Protein AF-A0A813DX56-F1 (afdb_monomer_lite)

Radius of gyration: 21.86 Å; chains: 1; bounding box: 71×48×61 Å

Organism: Polarella glacialis (NCBI:txid89957)

Secondary structure (DSSP, 8-state):
-HHHHHHHHHHHHHTT-S--GGGS---SS-SSSGGGHHHHHHHTTT-SPPPPHHHHHHHHHHHH-HHHHHHHHHHHHHHHHHTS-TTSSTT-PPPPHHHHHHHHHHHHHHHHHHHHHHHHHHTT-TT-TTHHHHHHHHHHHHHHHHHHHHHHHHHHTT----HHHHHHHHHHHHHHHHHHHHHHHHHHHHHHHHHHHHHHHHHHHHHHHHHHTT-

Structure (mmCIF, N/CA/C/O backbone):
data_AF-A0A813DX56-F1
#
_entry.id   AF-A0A813DX56-F1
#
loop_
_atom_site.group_PDB
_atom_site.id
_atom_site.type_symbol
_atom_site.label_atom_id
_atom_site.label_alt_id
_atom_site.label_comp_id
_atom_site.label_asym_id
_atom_site.label_entity_id
_atom_site.label_seq_id
_atom_site.pdbx_PDB_ins_code
_atom_site.Cartn_x
_atom_site.Cartn_y
_atom_site.Cartn_z
_atom_site.occupancy
_atom_site.B_iso_or_equiv
_atom_site.auth_seq_id
_atom_site.auth_comp_id
_atom_site.auth_asym_id
_atom_site.auth_atom_id
_atom_site.pdbx_PDB_model_num
ATOM 1 N N . MET A 1 1 ? 19.153 -7.658 9.865 1.00 45.38 1 MET A N 1
ATOM 2 C CA . MET A 1 1 ? 18.524 -7.267 11.149 1.00 45.38 1 MET A CA 1
ATOM 3 C C . MET A 1 1 ? 17.012 -7.517 11.226 1.00 45.38 1 MET A C 1
ATOM 5 O O . MET A 1 1 ? 16.528 -7.666 12.332 1.00 45.38 1 MET A O 1
ATOM 9 N N . LEU A 1 2 ? 16.262 -7.656 10.122 1.00 45.72 2 LEU A N 1
ATOM 10 C CA . LEU A 1 2 ? 14.815 -7.965 10.176 1.00 45.72 2 LEU A CA 1
ATOM 11 C C . LEU A 1 2 ? 14.476 -9.339 10.767 1.00 45.72 2 LEU A C 1
ATOM 13 O O . LEU A 1 2 ? 13.565 -9.456 11.581 1.00 45.72 2 LEU A O 1
ATOM 17 N N . MET A 1 3 ? 15.250 -10.369 10.411 1.00 43.19 3 MET A N 1
ATOM 18 C CA . MET A 1 3 ? 15.115 -11.691 11.033 1.00 43.19 3 MET A CA 1
ATOM 19 C C . MET A 1 3 ? 15.409 -11.626 12.539 1.00 43.19 3 MET A C 1
ATOM 21 O O . MET A 1 3 ? 14.787 -12.334 13.321 1.00 43.19 3 MET A O 1
ATOM 25 N N . CYS A 1 4 ? 16.300 -10.715 12.950 1.00 55.09 4 CYS A N 1
ATOM 26 C CA . CYS A 1 4 ? 16.596 -10.466 14.353 1.00 55.09 4 CYS A CA 1
ATOM 27 C C . CYS A 1 4 ? 15.427 -9.777 15.057 1.00 55.09 4 CYS A C 1
ATOM 29 O O . CYS A 1 4 ? 15.175 -10.144 16.187 1.00 55.09 4 CYS A O 1
ATOM 31 N N . SER A 1 5 ? 14.676 -8.864 14.425 1.00 59.78 5 SER A N 1
ATOM 32 C CA . SER A 1 5 ? 13.479 -8.260 15.039 1.00 59.78 5 SER A CA 1
ATOM 33 C C . SER A 1 5 ? 12.370 -9.288 15.277 1.00 59.78 5 SER A C 1
ATOM 35 O O . SER A 1 5 ? 11.780 -9.318 16.353 1.00 59.78 5 SER A O 1
ATOM 37 N N . ALA A 1 6 ? 12.093 -10.150 14.292 1.00 62.22 6 ALA A N 1
ATOM 38 C CA . ALA A 1 6 ? 11.071 -11.191 14.416 1.00 62.22 6 ALA A CA 1
ATOM 39 C C . ALA A 1 6 ? 11.476 -12.262 15.440 1.00 62.22 6 ALA A C 1
ATOM 41 O O . ALA A 1 6 ? 10.684 -12.599 16.317 1.00 62.22 6 ALA A O 1
ATOM 42 N N . LEU A 1 7 ? 12.728 -12.732 15.387 1.00 64.56 7 LEU A N 1
ATOM 43 C CA . LEU A 1 7 ? 13.277 -13.668 16.368 1.00 64.56 7 LEU A CA 1
ATOM 44 C C . LEU A 1 7 ? 13.367 -13.035 17.763 1.00 64.56 7 LEU A C 1
ATOM 46 O O . LEU A 1 7 ? 13.062 -13.688 18.747 1.00 64.56 7 LEU A O 1
ATOM 50 N N . TRP A 1 8 ? 13.715 -11.754 17.869 1.00 73.25 8 TRP A N 1
ATOM 51 C CA . TRP A 1 8 ? 13.719 -11.002 19.125 1.00 73.25 8 TRP A CA 1
ATOM 52 C C . TRP A 1 8 ? 12.320 -10.856 19.713 1.00 73.25 8 TRP A C 1
ATOM 54 O O . TRP A 1 8 ? 12.147 -11.040 20.912 1.00 73.25 8 TRP A O 1
ATOM 64 N N . ARG A 1 9 ? 11.306 -10.566 18.886 1.00 67.50 9 ARG A N 1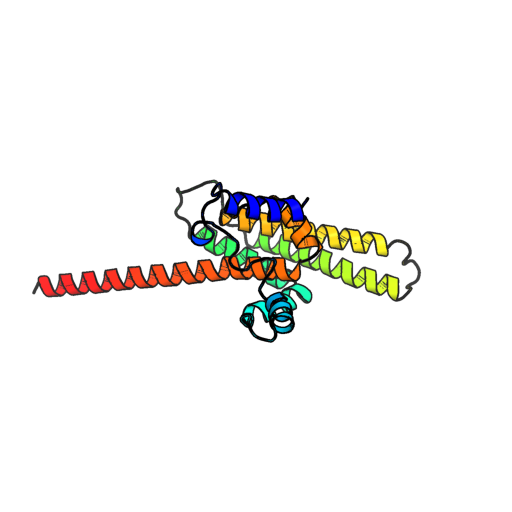
ATOM 65 C CA . ARG A 1 9 ? 9.902 -10.569 19.319 1.00 67.50 9 ARG A CA 1
ATOM 66 C C . ARG A 1 9 ? 9.480 -11.965 19.768 1.00 67.50 9 ARG A C 1
ATOM 68 O O . ARG A 1 9 ? 8.889 -12.075 20.832 1.00 67.50 9 ARG A O 1
ATOM 75 N N . ALA A 1 10 ? 9.840 -13.016 19.030 1.00 68.06 10 ALA A N 1
ATOM 76 C CA . ALA A 1 10 ? 9.583 -14.402 19.424 1.00 68.06 10 ALA A CA 1
ATOM 77 C C . ALA A 1 10 ? 10.255 -14.760 20.763 1.00 68.06 10 ALA A C 1
ATOM 79 O O . ALA A 1 10 ? 9.605 -15.308 21.643 1.00 68.06 10 ALA A O 1
ATOM 80 N N . LEU A 1 11 ? 11.513 -14.365 20.964 1.00 76.25 11 LEU A N 1
ATOM 81 C CA . LEU A 1 11 ? 12.238 -14.564 2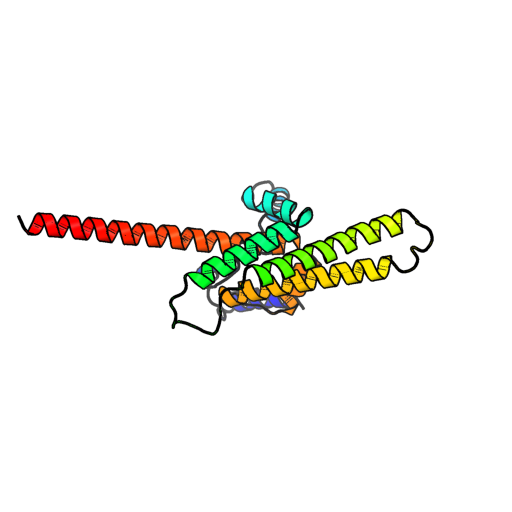2.221 1.00 76.25 11 LEU A CA 1
ATOM 82 C C . LEU A 1 11 ? 11.641 -13.742 23.369 1.00 76.25 11 LEU A C 1
ATOM 84 O O . LEU A 1 11 ? 11.533 -14.238 24.482 1.00 76.25 11 LEU A O 1
ATOM 88 N N . LYS A 1 12 ? 11.200 -12.504 23.120 1.00 75.81 12 LYS A N 1
ATOM 89 C CA . LYS A 1 12 ? 10.492 -11.693 24.122 1.00 75.81 12 LYS A CA 1
ATOM 90 C C . LYS A 1 12 ? 9.134 -12.277 24.499 1.00 75.81 12 LYS A C 1
ATOM 92 O O . LYS A 1 12 ? 8.733 -12.138 25.650 1.00 75.81 12 LYS A O 1
ATOM 97 N N . ILE A 1 13 ? 8.436 -12.902 23.549 1.00 68.88 13 ILE A N 1
ATOM 98 C CA . ILE A 1 13 ? 7.199 -13.652 23.804 1.00 68.88 13 ILE A CA 1
ATOM 99 C C . ILE A 1 13 ? 7.490 -14.832 24.720 1.00 68.88 13 ILE A C 1
ATOM 101 O O . ILE A 1 13 ? 6.809 -14.995 25.725 1.00 68.88 13 ILE A O 1
ATOM 105 N N . ASP A 1 14 ? 8.519 -15.609 24.388 1.00 75.88 14 ASP A N 1
ATOM 106 C CA . ASP A 1 14 ? 8.913 -16.797 25.144 1.00 75.88 14 ASP A CA 1
ATOM 107 C C . ASP A 1 14 ? 9.357 -16.441 26.574 1.00 75.88 14 ASP A C 1
ATOM 109 O O . ASP A 1 14 ? 9.002 -17.103 27.543 1.00 75.88 14 ASP A O 1
ATOM 113 N N . GLN A 1 15 ? 10.039 -15.303 26.729 1.00 85.06 15 GLN A N 1
ATOM 114 C CA . GLN A 1 15 ? 10.445 -14.755 28.026 1.00 85.06 15 GLN A CA 1
ATOM 115 C C . GLN A 1 15 ? 9.317 -14.052 28.803 1.00 85.06 15 GLN A C 1
ATOM 117 O O . GLN A 1 15 ? 9.586 -13.485 29.858 1.00 85.06 15 GLN A O 1
ATOM 122 N N . GLN A 1 16 ? 8.081 -14.015 28.288 1.00 76.31 16 GLN A N 1
ATOM 123 C CA . GLN A 1 16 ? 6.961 -13.241 28.856 1.00 76.31 16 GLN A CA 1
ATOM 124 C C . GLN A 1 16 ? 7.257 -11.737 29.044 1.00 76.31 16 GLN A C 1
ATOM 126 O O . GLN A 1 16 ? 6.557 -11.027 29.761 1.00 76.31 16 GLN A O 1
ATOM 131 N N . HIS A 1 17 ? 8.277 -11.217 28.358 1.00 77.81 17 HIS A N 1
ATOM 132 C CA . HIS A 1 17 ? 8.646 -9.798 28.334 1.00 77.81 17 HIS A CA 1
ATOM 133 C C . HIS A 1 17 ? 7.805 -8.981 27.345 1.00 77.81 17 HIS A C 1
ATOM 135 O O . HIS A 1 17 ? 8.009 -7.777 27.178 1.00 77.81 17 HIS A O 1
ATOM 141 N N . MET A 1 18 ? 6.891 -9.642 26.646 1.00 67.75 18 MET A N 1
ATOM 142 C CA . MET A 1 18 ? 5.870 -9.029 25.818 1.00 67.75 18 MET A CA 1
ATOM 143 C C . MET A 1 18 ? 4.512 -9.624 26.191 1.00 67.75 18 MET A C 1
ATOM 145 O O . MET A 1 18 ? 4.454 -10.819 26.494 1.00 67.75 18 MET A O 1
ATOM 149 N N . PRO A 1 19 ? 3.426 -8.836 26.094 1.00 68.44 19 PRO A N 1
ATOM 150 C CA . PRO A 1 19 ? 2.075 -9.355 26.244 1.00 68.44 19 PRO A CA 1
ATOM 151 C C . PRO A 1 19 ? 1.847 -10.531 25.292 1.00 68.44 19 PRO A C 1
ATOM 153 O O . PRO A 1 19 ? 2.424 -10.585 24.194 1.00 68.44 19 PRO A O 1
ATOM 156 N N . ALA A 1 20 ? 1.007 -11.476 25.709 1.00 61.12 20 ALA A N 1
ATOM 157 C CA . ALA A 1 20 ? 0.596 -12.580 24.856 1.00 61.12 20 ALA A CA 1
ATOM 158 C C . ALA A 1 20 ? -0.051 -12.042 23.555 1.00 61.12 20 ALA A C 1
ATOM 160 O O . ALA A 1 20 ? -0.445 -10.878 23.469 1.00 61.12 20 ALA A O 1
ATOM 161 N N . ARG A 1 21 ? -0.058 -12.840 22.476 1.00 54.12 21 ARG A N 1
ATOM 162 C CA . ARG A 1 21 ? -0.455 -12.380 21.121 1.00 54.12 21 ARG A CA 1
ATOM 163 C C . ARG A 1 21 ? -1.866 -11.778 21.080 1.00 54.12 21 ARG A C 1
ATOM 165 O O . ARG A 1 21 ? -2.102 -10.862 20.309 1.00 54.12 21 ARG A O 1
ATOM 172 N N . ASP A 1 22 ? -2.754 -12.274 21.924 1.00 58.72 22 ASP A N 1
ATOM 173 C CA . ASP A 1 22 ? -4.116 -11.799 22.168 1.00 58.72 22 ASP A CA 1
ATOM 174 C C . ASP A 1 22 ? -4.190 -10.410 22.828 1.00 58.72 22 ASP A C 1
ATOM 176 O O . ASP A 1 22 ? -5.207 -9.734 22.720 1.00 58.72 22 ASP A O 1
ATOM 180 N N . GLN A 1 23 ? -3.112 -9.959 23.468 1.00 64.31 23 GLN A N 1
ATOM 181 C CA . GLN A 1 23 ? -3.021 -8.668 24.158 1.00 64.31 23 GLN A CA 1
ATOM 182 C C . GLN A 1 23 ? -2.224 -7.616 23.369 1.00 64.31 23 GLN A C 1
ATOM 184 O O . GLN A 1 23 ? -2.062 -6.487 23.835 1.00 64.31 23 GLN A O 1
ATOM 189 N N . ARG A 1 24 ? -1.693 -7.967 22.189 1.00 67.81 24 ARG A N 1
ATOM 190 C CA . ARG A 1 24 ? -0.908 -7.061 21.340 1.00 67.81 24 ARG A CA 1
ATOM 191 C C . ARG A 1 24 ? -1.736 -6.425 20.237 1.00 67.81 24 ARG A C 1
ATOM 193 O O . ARG A 1 24 ? -2.633 -7.042 19.673 1.00 67.81 24 ARG A O 1
ATOM 200 N N . VAL A 1 25 ? -1.343 -5.206 19.872 1.00 72.62 25 VAL A N 1
ATOM 201 C CA . VAL A 1 25 ? -1.864 -4.525 18.686 1.00 72.62 25 VAL A CA 1
ATOM 202 C C . VAL A 1 25 ? -0.943 -4.816 17.506 1.00 72.62 25 VAL A C 1
ATOM 204 O O . VAL A 1 25 ? 0.053 -4.131 17.272 1.00 72.62 25 VAL A O 1
ATOM 207 N N . ASP A 1 26 ? -1.264 -5.889 16.793 1.00 80.75 26 ASP A N 1
ATOM 208 C CA . ASP A 1 26 ? -0.597 -6.285 15.558 1.00 80.75 26 ASP A CA 1
ATOM 209 C C . ASP A 1 26 ? -1.440 -5.890 14.336 1.00 80.75 26 ASP A C 1
ATOM 211 O O . ASP A 1 26 ? -2.602 -5.492 14.435 1.00 80.75 26 ASP A O 1
ATOM 215 N N . TRP A 1 27 ? -0.844 -6.009 13.151 1.00 81.44 27 TRP A N 1
ATOM 216 C CA . TRP A 1 27 ? -1.596 -5.884 11.909 1.00 81.44 27 TRP A CA 1
ATOM 217 C C . TRP A 1 27 ? -2.665 -6.978 11.790 1.00 81.44 27 TRP A C 1
ATOM 219 O O . TRP A 1 27 ? -2.377 -8.156 11.996 1.00 81.44 27 TRP A O 1
ATOM 229 N N . ALA A 1 28 ? -3.857 -6.589 11.339 1.00 77.44 28 ALA A N 1
ATOM 230 C CA . ALA A 1 28 ? -5.007 -7.446 11.062 1.00 77.44 28 ALA A CA 1
ATOM 231 C C . ALA A 1 28 ? -4.668 -8.610 10.123 1.00 77.44 28 ALA A C 1
ATOM 233 O O . ALA A 1 28 ? -5.106 -9.739 10.326 1.00 77.44 28 ALA A O 1
ATOM 234 N N . LEU A 1 29 ? -3.859 -8.327 9.104 1.00 74.44 29 LEU A N 1
ATOM 235 C CA . LEU A 1 29 ? -3.254 -9.337 8.248 1.00 74.44 29 LEU A CA 1
ATOM 236 C C . LEU A 1 29 ? -1.759 -9.384 8.555 1.00 74.44 29 LEU A C 1
ATOM 238 O O . LEU A 1 29 ? -1.136 -8.332 8.498 1.00 74.44 29 LEU A O 1
ATOM 242 N N . PRO A 1 30 ? -1.134 -10.525 8.864 1.00 72.06 30 PRO A N 1
ATOM 243 C CA . PRO A 1 30 ? 0.315 -10.576 9.022 1.00 72.06 30 PRO A CA 1
ATOM 244 C C . PRO A 1 30 ? 1.036 -10.421 7.669 1.00 72.06 30 PRO A C 1
ATOM 246 O O . PRO A 1 30 ? 0.485 -10.699 6.603 1.00 72.06 30 PRO A O 1
ATOM 249 N N . LEU A 1 31 ? 2.300 -9.975 7.700 1.00 63.50 31 LEU A N 1
ATOM 250 C CA . LEU A 1 31 ? 3.133 -9.920 6.485 1.00 63.50 31 LEU A CA 1
ATOM 251 C C . LEU A 1 31 ? 3.398 -11.337 5.948 1.00 63.50 31 LEU A C 1
ATOM 253 O O . LEU A 1 31 ? 3.378 -11.571 4.744 1.00 63.50 31 LEU A O 1
ATOM 257 N N . TYR A 1 32 ? 3.615 -12.261 6.887 1.00 61.50 32 TYR A N 1
ATOM 258 C CA . TYR A 1 32 ? 3.694 -13.698 6.672 1.00 61.50 32 TYR A CA 1
ATOM 259 C C . TYR A 1 32 ? 2.335 -14.298 7.039 1.00 61.50 32 TYR A C 1
ATOM 261 O O . TYR A 1 32 ? 2.045 -14.541 8.209 1.00 61.50 32 TYR A O 1
ATOM 269 N N . GLY A 1 33 ? 1.484 -14.395 6.024 1.00 61.81 33 GLY A N 1
ATOM 270 C CA . GLY A 1 33 ? 0.132 -14.945 6.049 1.00 61.81 33 GLY A CA 1
ATOM 271 C C . GLY A 1 33 ? -0.748 -14.266 4.991 1.00 61.81 33 GLY A C 1
ATOM 272 O O . GLY A 1 33 ? -0.293 -13.348 4.304 1.00 61.81 33 GLY A O 1
ATOM 273 N N . GLY A 1 34 ? -1.985 -14.711 4.778 1.00 76.62 34 GLY A N 1
ATOM 274 C CA . GLY A 1 34 ? -2.806 -14.247 3.653 1.00 76.62 34 GLY A CA 1
ATOM 275 C C . GLY A 1 34 ? -2.464 -14.988 2.361 1.00 76.62 34 GLY A C 1
ATOM 276 O O . GLY A 1 34 ? -2.571 -16.203 2.311 1.00 76.62 34 GLY A O 1
ATOM 277 N N . ILE A 1 35 ? -2.028 -14.312 1.286 1.00 80.31 35 ILE A N 1
ATOM 278 C CA . ILE A 1 35 ? -1.718 -15.018 0.018 1.00 80.31 35 ILE A CA 1
ATOM 279 C C . ILE A 1 35 ? -0.665 -16.126 0.200 1.00 80.31 35 ILE A C 1
ATOM 281 O O . ILE A 1 35 ? -0.703 -17.148 -0.484 1.00 80.31 35 ILE A O 1
ATOM 285 N N . PHE A 1 36 ? 0.255 -15.945 1.149 1.00 81.38 36 PHE A N 1
ATOM 286 C CA . PHE A 1 36 ? 1.286 -16.929 1.461 1.00 81.38 36 PHE A CA 1
ATOM 287 C C . PHE A 1 36 ? 0.746 -18.145 2.225 1.00 81.38 36 PHE A C 1
ATOM 289 O O . PHE A 1 36 ? 1.407 -19.182 2.216 1.00 81.38 36 PHE A O 1
ATOM 296 N N . ASP A 1 37 ? -0.478 -18.083 2.762 1.00 82.12 37 ASP A N 1
ATOM 297 C CA . ASP A 1 37 ? -1.170 -19.248 3.328 1.00 82.12 37 ASP A CA 1
ATOM 298 C C . ASP A 1 37 ? -1.424 -20.304 2.248 1.00 82.12 37 ASP A C 1
ATOM 300 O O . ASP A 1 37 ? -1.568 -21.474 2.569 1.00 82.12 37 ASP A O 1
ATOM 304 N N . ILE A 1 38 ? -1.420 -19.935 0.956 1.00 84.00 38 ILE A N 1
ATOM 305 C CA . ILE A 1 38 ? -1.452 -20.909 -0.146 1.00 84.00 38 ILE A CA 1
ATOM 306 C C . ILE A 1 38 ? -0.190 -21.775 -0.125 1.00 84.00 38 ILE A C 1
ATOM 308 O O . ILE A 1 38 ? -0.276 -22.991 -0.283 1.00 84.00 38 ILE A O 1
ATOM 312 N N . LEU A 1 39 ? 0.984 -21.169 0.081 1.00 83.62 39 LEU A N 1
ATOM 313 C CA . LEU A 1 39 ? 2.236 -21.919 0.172 1.00 83.62 39 LEU A CA 1
ATOM 314 C C . LEU A 1 39 ? 2.228 -22.801 1.417 1.00 83.62 39 LEU A C 1
ATOM 316 O O . LEU A 1 39 ? 2.594 -23.968 1.336 1.00 83.62 39 LEU A O 1
ATOM 320 N N . GLU A 1 40 ? 1.756 -22.273 2.544 1.00 81.75 40 GLU A N 1
ATOM 321 C CA . GLU A 1 40 ? 1.611 -23.055 3.769 1.00 81.75 40 GLU A CA 1
ATOM 322 C C . GLU A 1 40 ? 0.602 -24.199 3.598 1.00 81.75 40 GLU A C 1
ATOM 324 O O . GLU A 1 40 ? 0.876 -25.320 4.010 1.00 81.75 40 GLU A O 1
ATOM 329 N N . PHE A 1 41 ? -0.515 -23.977 2.908 1.00 85.94 41 PHE A N 1
ATOM 330 C CA . PHE A 1 41 ? -1.520 -24.999 2.611 1.00 85.94 41 PHE A CA 1
ATOM 331 C C . PHE A 1 41 ? -0.934 -26.129 1.776 1.00 85.94 41 PHE A C 1
ATOM 333 O O . PHE A 1 41 ? -1.113 -27.304 2.098 1.00 85.94 41 PHE A O 1
ATOM 340 N N . VAL A 1 42 ? -0.173 -25.783 0.736 1.00 87.88 42 VAL A N 1
ATOM 341 C CA . VAL A 1 42 ? 0.510 -26.765 -0.110 1.00 87.88 42 VAL A CA 1
ATOM 342 C C . VAL A 1 42 ? 1.565 -27.533 0.691 1.00 87.88 42 VAL A C 1
ATOM 344 O O . VAL A 1 42 ? 1.591 -28.761 0.642 1.00 87.88 42 VAL A O 1
ATOM 347 N N . LEU A 1 43 ? 2.399 -26.840 1.472 1.00 86.88 43 LEU A N 1
ATOM 348 C CA . LEU A 1 43 ? 3.475 -27.458 2.256 1.00 86.88 43 LEU A CA 1
ATOM 349 C C . LEU A 1 43 ? 2.959 -28.295 3.434 1.00 86.88 43 LEU A C 1
ATOM 351 O O . LEU A 1 43 ? 3.590 -29.278 3.815 1.00 86.88 43 LEU A O 1
ATOM 355 N N . THR A 1 44 ? 1.804 -27.941 3.995 1.00 86.69 44 THR A N 1
ATOM 356 C CA . THR A 1 44 ? 1.156 -28.683 5.085 1.00 86.69 44 THR A CA 1
ATOM 357 C C . THR A 1 44 ? 0.196 -29.766 4.590 1.00 86.69 44 THR A C 1
ATOM 359 O O . THR A 1 44 ? -0.452 -30.414 5.415 1.00 86.69 44 THR A O 1
ATOM 362 N N . LEU A 1 45 ? 0.109 -29.989 3.270 1.00 90.69 45 LEU A N 1
ATOM 363 C CA . LEU A 1 45 ? -0.806 -30.947 2.635 1.00 90.69 45 LEU A CA 1
ATOM 364 C C . LEU A 1 45 ? -2.271 -30.730 3.052 1.00 90.69 45 LEU A C 1
ATOM 366 O O . LEU A 1 45 ? -3.005 -31.675 3.333 1.00 90.69 45 LEU A O 1
ATOM 370 N N . GLY A 1 46 ? -2.683 -29.465 3.117 1.00 84.38 46 GLY A N 1
ATOM 371 C CA . GLY A 1 46 ? -4.052 -29.062 3.417 1.00 84.38 46 GLY A CA 1
ATOM 372 C C . GLY A 1 46 ? -4.417 -29.011 4.899 1.00 84.38 46 GLY A C 1
ATOM 373 O O . GLY A 1 46 ? -5.600 -28.963 5.226 1.00 84.38 46 GLY A O 1
ATOM 374 N N . LYS A 1 47 ? -3.429 -29.031 5.804 1.00 82.12 47 LYS A N 1
ATOM 375 C CA . LYS A 1 47 ? -3.683 -28.875 7.246 1.00 82.12 47 LYS A CA 1
ATOM 376 C C . LYS A 1 47 ? -3.836 -27.418 7.683 1.00 82.12 47 LYS A C 1
ATOM 378 O O . LYS A 1 47 ? -4.469 -27.183 8.710 1.00 82.12 47 LYS A O 1
ATOM 383 N N . SER A 1 48 ? -3.266 -26.453 6.959 1.00 82.94 48 SER A N 1
ATOM 384 C CA . SER A 1 48 ? -3.518 -25.031 7.225 1.00 82.94 48 SER A CA 1
ATOM 385 C C . SER A 1 48 ? -4.850 -24.571 6.611 1.00 82.94 48 SER A C 1
ATOM 387 O O . SER A 1 48 ? -5.426 -25.238 5.752 1.00 82.94 48 SER A O 1
ATOM 389 N N . GLY A 1 49 ? -5.377 -23.435 7.076 1.00 81.00 49 GLY A N 1
ATOM 390 C CA . GLY A 1 49 ? -6.576 -22.826 6.494 1.00 81.00 49 GLY A CA 1
ATOM 391 C C . GLY A 1 49 ? -6.285 -22.177 5.137 1.00 81.00 49 GLY A C 1
ATOM 392 O O . GLY A 1 49 ? -5.196 -21.652 4.918 1.00 81.00 49 GLY A O 1
ATOM 393 N N . LEU A 1 50 ? -7.266 -22.188 4.228 1.00 85.19 50 LEU A N 1
ATOM 394 C CA . LEU A 1 50 ? -7.186 -21.406 2.991 1.00 85.19 50 LEU A CA 1
ATOM 395 C C . LEU A 1 50 ? -7.322 -19.908 3.295 1.00 85.19 50 LEU A C 1
ATOM 397 O O . LEU A 1 50 ? -8.119 -19.534 4.163 1.00 85.19 50 LEU A O 1
ATOM 401 N N . PRO A 1 51 ? -6.617 -19.035 2.557 1.00 84.12 51 PRO A N 1
ATOM 402 C CA . PRO A 1 51 ? -6.742 -17.607 2.770 1.00 84.12 51 PRO A CA 1
ATOM 403 C C . PRO A 1 51 ? -8.092 -17.074 2.311 1.00 84.12 51 PRO A C 1
ATOM 405 O O . PRO A 1 51 ? -8.727 -17.588 1.386 1.00 84.12 51 PRO A O 1
ATOM 408 N N . GLN A 1 52 ? -8.501 -15.966 2.925 1.00 86.75 52 GLN A N 1
ATOM 409 C CA . GLN A 1 52 ? -9.700 -15.251 2.521 1.00 86.75 52 GLN A CA 1
ATOM 410 C C . GLN A 1 52 ? -9.559 -14.745 1.074 1.00 86.75 52 GLN A C 1
ATOM 412 O O . GLN A 1 52 ? -8.548 -14.148 0.692 1.00 86.75 52 GLN A O 1
ATOM 417 N N . SER A 1 53 ? -10.594 -14.947 0.255 1.00 87.00 53 SER A N 1
ATOM 418 C CA . SER A 1 53 ? -10.583 -14.571 -1.167 1.00 87.00 53 SER A CA 1
ATOM 419 C C . SER A 1 53 ? -10.380 -13.068 -1.400 1.00 87.00 53 SER A C 1
ATOM 421 O O . SER A 1 53 ? -9.774 -12.671 -2.398 1.00 87.00 53 SER A O 1
ATOM 423 N N . SER A 1 54 ? -10.825 -12.223 -0.465 1.00 87.31 54 SER A N 1
ATOM 424 C CA . SER A 1 54 ? -10.573 -10.778 -0.472 1.00 87.31 54 SER A CA 1
ATOM 425 C C . SER A 1 54 ? -9.082 -10.456 -0.414 1.00 87.31 54 SER A C 1
ATOM 427 O O . SER A 1 54 ? -8.623 -9.621 -1.186 1.00 87.31 54 SER A O 1
ATOM 429 N N . THR A 1 55 ? -8.317 -11.152 0.429 1.00 86.88 55 THR A N 1
ATOM 430 C CA . THR A 1 55 ? -6.870 -10.953 0.572 1.00 86.88 55 THR A CA 1
ATOM 431 C C . THR A 1 55 ? -6.128 -11.334 -0.704 1.00 86.88 55 THR A C 1
ATOM 433 O O . THR A 1 55 ? -5.237 -10.611 -1.139 1.00 86.88 55 THR A O 1
ATOM 436 N N . VAL A 1 56 ? -6.532 -12.432 -1.352 1.00 90.19 56 VAL A N 1
ATOM 437 C CA . VAL A 1 56 ? -5.963 -12.860 -2.640 1.00 90.19 56 VAL A CA 1
ATOM 438 C C . VAL A 1 56 ? -6.231 -11.813 -3.719 1.00 90.19 56 VAL A C 1
ATOM 440 O O . VAL A 1 56 ? -5.313 -11.385 -4.417 1.00 90.19 56 VAL A O 1
ATOM 443 N N . ARG A 1 57 ? -7.483 -11.355 -3.834 1.00 93.50 57 ARG A N 1
ATOM 444 C CA . ARG A 1 57 ? -7.864 -10.306 -4.787 1.00 93.50 57 ARG A CA 1
ATOM 445 C C . ARG A 1 57 ? -7.073 -9.025 -4.546 1.00 93.50 57 ARG A C 1
ATOM 447 O O . ARG A 1 57 ? -6.560 -8.437 -5.495 1.00 93.50 57 ARG A O 1
ATOM 454 N N . ASP A 1 58 ? -6.980 -8.593 -3.296 1.00 92.94 58 ASP A N 1
ATOM 455 C CA . ASP A 1 58 ? -6.290 -7.360 -2.946 1.00 92.94 58 ASP A CA 1
ATOM 456 C C . ASP A 1 58 ? -4.773 -7.506 -3.168 1.00 92.94 58 ASP A C 1
ATOM 458 O O . ASP A 1 58 ? -4.153 -6.580 -3.667 1.00 92.94 58 ASP A O 1
ATOM 462 N N .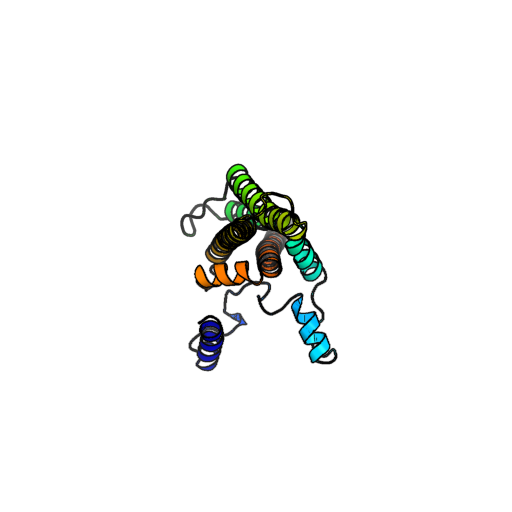 PHE A 1 59 ? -4.167 -8.679 -2.972 1.00 93.75 59 PHE A N 1
ATOM 463 C CA . PHE A 1 59 ? -2.770 -8.904 -3.365 1.00 93.75 59 PHE A CA 1
ATOM 464 C C . PHE A 1 59 ? -2.541 -8.663 -4.869 1.00 93.75 59 PHE A C 1
ATOM 466 O O . PHE A 1 59 ? -1.650 -7.900 -5.249 1.00 93.75 59 PHE A O 1
ATOM 473 N N . PHE A 1 60 ? -3.371 -9.249 -5.739 1.00 95.25 60 PHE A N 1
ATOM 474 C CA . PHE A 1 60 ? -3.248 -9.049 -7.190 1.00 95.25 60 PHE A CA 1
ATOM 475 C C . PHE A 1 60 ? -3.568 -7.614 -7.621 1.00 95.25 60 PHE A C 1
ATOM 477 O O . PHE A 1 60 ? -2.895 -7.073 -8.498 1.00 95.25 60 PHE A O 1
ATOM 484 N N . LEU A 1 61 ? -4.542 -6.960 -6.982 1.00 95.44 61 LEU A N 1
ATOM 485 C CA . LEU A 1 61 ? -4.794 -5.534 -7.198 1.00 95.44 61 LEU A CA 1
ATOM 486 C C . LEU A 1 61 ? -3.602 -4.679 -6.759 1.00 95.44 61 LEU A C 1
ATOM 488 O O . LEU A 1 61 ? -3.276 -3.713 -7.437 1.00 95.44 61 LEU A O 1
ATOM 492 N N . GLY A 1 62 ? -2.925 -5.036 -5.669 1.00 94.56 62 GLY A N 1
ATOM 493 C CA . GLY A 1 62 ? -1.715 -4.357 -5.208 1.00 94.56 62 GLY A CA 1
ATOM 494 C C . GLY A 1 62 ? -0.527 -4.568 -6.137 1.00 94.56 62 GLY A C 1
ATOM 495 O O . GLY A 1 62 ? 0.339 -3.702 -6.227 1.00 94.56 62 GLY A O 1
ATOM 496 N N . LEU A 1 63 ? -0.503 -5.695 -6.851 1.00 95.62 63 LEU A N 1
ATOM 497 C CA . LEU A 1 63 ? 0.506 -5.987 -7.857 1.00 95.62 63 LEU A CA 1
ATOM 498 C C . LEU A 1 63 ? 0.260 -5.205 -9.152 1.00 95.62 63 LEU A C 1
ATOM 500 O O . LEU A 1 63 ? 1.202 -4.627 -9.669 1.00 95.62 63 LEU A O 1
ATOM 504 N N . LEU A 1 64 ? -0.975 -5.183 -9.665 1.00 96.44 64 LEU A N 1
ATOM 505 C CA . LEU A 1 64 ? -1.299 -4.614 -10.983 1.00 96.44 64 LEU A CA 1
ATOM 506 C C . LEU A 1 64 ? -1.703 -3.136 -10.941 1.00 96.44 64 LEU A C 1
ATOM 508 O O . LEU A 1 64 ? -1.435 -2.387 -11.876 1.00 96.44 64 LEU A O 1
ATOM 512 N N . ALA A 1 65 ? -2.367 -2.715 -9.868 1.00 96.81 65 ALA A N 1
ATOM 513 C CA . ALA A 1 65 ? -2.852 -1.354 -9.671 1.00 96.81 65 ALA A CA 1
ATOM 514 C C . ALA A 1 65 ? -2.584 -0.843 -8.236 1.00 96.81 65 ALA A C 1
ATOM 516 O O . ALA A 1 65 ? -3.526 -0.436 -7.541 1.00 96.81 65 ALA A O 1
ATOM 517 N N . PRO A 1 66 ? -1.310 -0.804 -7.786 1.00 97.31 66 PRO A N 1
ATOM 518 C CA . PRO A 1 66 ? -0.940 -0.330 -6.451 1.00 97.31 66 PRO A CA 1
ATOM 519 C C . PRO A 1 66 ? -1.586 1.005 -6.022 1.00 97.31 66 PRO A C 1
ATOM 521 O O . PRO A 1 66 ? -2.046 1.093 -4.878 1.00 97.31 66 PRO A O 1
ATOM 524 N N . PRO A 1 67 ? -1.700 2.032 -6.897 1.00 97.50 67 PRO A N 1
ATOM 525 C CA . PRO A 1 67 ? -2.292 3.318 -6.521 1.00 97.50 67 PRO A CA 1
ATOM 526 C C . PRO A 1 67 ? -3.746 3.208 -6.050 1.00 97.50 67 PRO A C 1
ATOM 528 O O . PRO A 1 67 ? -4.162 3.957 -5.168 1.00 97.50 67 PRO A O 1
ATOM 531 N N . LEU A 1 68 ? -4.517 2.251 -6.583 1.00 97.31 68 LEU A N 1
ATOM 532 C CA . LEU A 1 68 ? -5.911 2.050 -6.183 1.00 97.31 68 LEU A CA 1
ATOM 533 C C . LEU A 1 68 ? -6.019 1.548 -4.741 1.00 97.31 68 LEU A C 1
ATOM 535 O O . LEU A 1 68 ? -6.895 1.991 -3.999 1.00 97.31 68 LEU A O 1
ATOM 539 N N . LEU A 1 69 ? -5.136 0.636 -4.324 1.00 96.81 69 LEU A N 1
ATOM 540 C CA . LEU A 1 69 ? -5.113 0.177 -2.933 1.00 96.81 69 LEU A CA 1
ATOM 541 C C . LEU A 1 69 ? -4.567 1.238 -1.991 1.00 96.81 69 LEU A C 1
ATOM 543 O O . LEU A 1 69 ? -5.085 1.381 -0.887 1.00 96.81 69 LEU A O 1
ATOM 547 N N . LEU A 1 70 ? -3.578 2.015 -2.435 1.00 97.25 70 LEU A N 1
ATOM 548 C CA . LEU A 1 70 ? -3.075 3.137 -1.651 1.00 97.25 70 LEU A CA 1
ATOM 549 C C . LEU A 1 70 ? -4.184 4.168 -1.397 1.00 97.25 70 LEU A C 1
ATOM 551 O O . LEU A 1 70 ? -4.359 4.605 -0.262 1.00 97.25 70 LEU A O 1
ATOM 555 N N . TRP A 1 71 ? -4.990 4.486 -2.417 1.00 97.62 71 TRP A N 1
ATOM 556 C CA . TRP A 1 71 ? -6.171 5.341 -2.271 1.00 97.62 71 TRP A CA 1
ATOM 557 C C . TRP A 1 71 ? -7.163 4.771 -1.256 1.00 97.62 71 TRP A C 1
ATOM 559 O O . TRP A 1 71 ? -7.586 5.480 -0.347 1.00 97.62 71 TRP A O 1
ATOM 569 N N . LYS A 1 72 ? -7.507 3.481 -1.363 1.00 96.25 72 LYS A N 1
ATOM 570 C CA . LYS A 1 72 ? -8.405 2.821 -0.401 1.00 96.25 72 LYS A CA 1
ATOM 571 C C . LYS A 1 72 ? -7.869 2.898 1.031 1.00 96.25 72 LYS A C 1
ATOM 573 O O . LYS A 1 72 ? -8.636 3.212 1.936 1.00 96.25 72 LYS A O 1
ATOM 578 N N . ALA A 1 73 ? -6.573 2.653 1.229 1.00 96.12 73 ALA A N 1
ATOM 579 C CA . ALA A 1 73 ? -5.935 2.727 2.540 1.00 96.12 73 ALA A CA 1
ATOM 580 C C . ALA A 1 73 ? -5.990 4.150 3.123 1.00 96.12 73 ALA A C 1
ATOM 582 O O . ALA A 1 73 ? -6.427 4.325 4.258 1.00 96.12 73 ALA A O 1
ATOM 583 N N . LEU A 1 74 ? -5.622 5.165 2.333 1.00 95.88 74 LEU A N 1
ATOM 584 C CA . LEU A 1 74 ? -5.654 6.573 2.742 1.00 95.88 74 LEU A CA 1
ATOM 585 C C . LEU A 1 74 ? -7.073 7.046 3.069 1.00 95.88 74 LEU A C 1
ATOM 587 O O . LEU A 1 74 ? -7.303 7.612 4.133 1.00 95.88 74 LEU A O 1
ATOM 591 N N . ARG A 1 75 ? -8.050 6.755 2.202 1.00 94.56 75 ARG A N 1
ATOM 592 C CA . ARG A 1 75 ? -9.450 7.136 2.435 1.00 94.56 75 ARG A CA 1
ATOM 593 C C . ARG A 1 75 ? -10.053 6.426 3.643 1.00 94.56 75 ARG A C 1
ATOM 595 O O . ARG A 1 75 ? -10.802 7.054 4.387 1.00 94.56 75 ARG A O 1
ATOM 602 N N . GLY A 1 76 ? -9.715 5.153 3.851 1.00 92.62 76 GLY A N 1
ATOM 603 C CA . GLY A 1 76 ? -10.116 4.408 5.043 1.00 92.62 76 GLY A CA 1
ATOM 604 C C . GLY A 1 76 ? -9.528 5.016 6.316 1.00 92.62 76 GLY A C 1
ATOM 605 O O . GLY A 1 76 ? -10.254 5.250 7.278 1.00 92.62 76 GLY A O 1
ATOM 606 N N . LEU A 1 77 ? -8.237 5.360 6.297 1.00 92.12 77 LEU A N 1
ATOM 607 C CA . LEU A 1 77 ? -7.571 6.016 7.420 1.00 92.12 77 LEU A CA 1
ATOM 608 C C . LEU A 1 77 ? -8.176 7.397 7.722 1.00 92.12 77 LEU A C 1
ATOM 610 O O . LEU A 1 77 ? -8.509 7.678 8.871 1.00 92.12 77 LEU A O 1
ATOM 614 N N . ALA A 1 78 ? -8.388 8.227 6.699 1.00 92.19 78 ALA A N 1
ATOM 615 C CA . ALA A 1 78 ? -8.983 9.553 6.847 1.00 92.19 78 ALA A CA 1
ATOM 616 C C . ALA A 1 78 ? -10.409 9.488 7.425 1.00 92.19 78 ALA A C 1
ATOM 618 O O . ALA A 1 78 ? -10.775 10.308 8.267 1.00 92.19 78 ALA A O 1
ATOM 619 N N . ALA A 1 79 ? -11.209 8.495 7.015 1.00 90.44 79 ALA A N 1
ATOM 620 C CA . ALA A 1 79 ? -12.544 8.272 7.567 1.00 90.44 79 ALA A CA 1
ATOM 621 C C . ALA A 1 79 ? -12.495 7.898 9.058 1.00 90.44 79 ALA A C 1
ATOM 623 O O . ALA A 1 79 ? -13.271 8.430 9.851 1.00 90.44 79 ALA A O 1
ATOM 624 N N . LEU A 1 80 ? -11.555 7.035 9.455 1.00 88.56 80 LEU A N 1
ATOM 625 C CA . LEU A 1 80 ? -11.368 6.647 10.855 1.00 88.56 80 LEU A CA 1
ATOM 626 C C . LEU A 1 80 ? -10.879 7.811 11.724 1.00 88.56 80 LEU A C 1
ATOM 628 O O . LEU A 1 80 ? -11.345 7.957 12.854 1.00 88.56 80 LEU A O 1
ATOM 632 N N . GLN A 1 81 ? -9.987 8.651 11.195 1.00 88.75 81 GLN A N 1
ATOM 633 C CA . GLN A 1 81 ? -9.510 9.866 11.861 1.00 88.75 81 GLN A CA 1
ATOM 634 C C . GLN A 1 81 ? -10.629 10.902 12.031 1.00 88.75 81 GLN A C 1
ATOM 636 O O . GLN A 1 81 ? -10.736 11.519 13.087 1.00 88.75 81 GLN A O 1
ATOM 641 N N . ALA A 1 82 ? -11.507 11.059 11.035 1.00 86.31 82 ALA A N 1
ATOM 642 C CA . ALA A 1 82 ? -12.632 11.995 11.102 1.00 86.31 82 ALA A CA 1
ATOM 643 C C . ALA A 1 82 ? -13.678 11.627 12.173 1.00 86.31 82 ALA A C 1
ATOM 645 O O . ALA A 1 82 ? -14.392 12.504 12.654 1.00 86.31 82 ALA A O 1
ATOM 646 N N . GLN A 1 83 ? -13.769 10.347 12.548 1.00 81.88 83 GLN A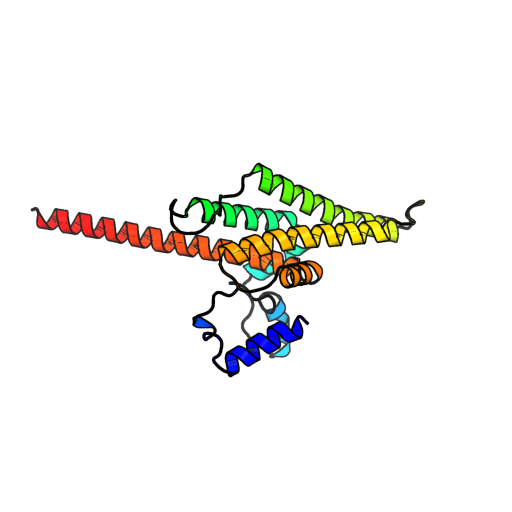 N 1
ATOM 647 C CA . GLN A 1 83 ? -14.700 9.852 13.568 1.00 81.88 83 GLN A CA 1
ATOM 648 C C . GLN A 1 83 ? -14.161 9.966 15.004 1.00 81.88 83 GLN A C 1
ATOM 650 O O . GLN A 1 83 ? -14.909 9.714 15.947 1.00 81.88 83 GLN A O 1
ATOM 655 N N . GLN A 1 84 ? -12.883 10.310 15.210 1.00 76.31 84 GLN A N 1
ATOM 656 C CA . GLN A 1 84 ? -12.328 10.405 16.562 1.00 76.31 84 GLN A CA 1
ATOM 657 C C . GLN A 1 84 ? -12.810 11.677 17.291 1.00 76.31 84 GLN A C 1
ATOM 659 O O . GLN A 1 84 ? -12.819 12.764 16.702 1.00 76.31 84 GLN A O 1
ATOM 664 N N . PRO A 1 85 ? -13.202 11.579 18.579 1.00 65.56 85 PRO A N 1
ATOM 665 C CA . PRO A 1 85 ? -13.653 12.732 19.344 1.00 65.56 85 PRO A CA 1
ATOM 666 C C . PRO A 1 85 ? -12.523 13.752 19.518 1.00 65.56 85 PRO A C 1
ATOM 668 O O . PRO A 1 85 ? -11.426 13.422 19.976 1.00 65.56 85 PRO A O 1
ATOM 671 N N . LYS A 1 86 ? -12.810 15.018 19.190 1.00 55.00 86 LYS A N 1
ATOM 672 C CA . LYS A 1 86 ? -11.896 16.156 19.375 1.00 55.00 86 LYS A CA 1
ATOM 673 C C . LYS A 1 86 ? -11.513 16.273 20.858 1.00 55.00 86 LYS A C 1
ATOM 675 O O . LYS A 1 86 ? -12.269 16.839 21.638 1.00 55.00 86 LYS A O 1
ATOM 680 N N . GLY A 1 87 ? -10.361 15.729 21.248 1.00 54.50 87 GLY A N 1
ATOM 681 C CA . GLY A 1 87 ? -9.825 15.861 22.610 1.00 54.50 87 GLY A CA 1
ATOM 682 C C . GLY A 1 87 ? -9.164 14.615 23.201 1.00 54.50 87 GLY A C 1
ATOM 683 O O . GLY A 1 87 ? -8.519 14.727 24.238 1.00 54.50 87 GLY A O 1
ATOM 684 N N . THR A 1 88 ? -9.266 13.444 22.564 1.00 52.19 88 THR A N 1
ATOM 685 C CA . THR A 1 88 ? -8.613 12.213 23.045 1.00 52.19 88 THR A CA 1
ATOM 686 C C . THR A 1 88 ? -7.519 11.757 22.075 1.00 52.19 88 THR A C 1
ATOM 688 O O . THR A 1 88 ? -7.782 11.069 21.102 1.00 52.19 88 THR A O 1
ATOM 691 N N . SER A 1 89 ? -6.272 12.100 22.413 1.00 48.66 89 SER A N 1
ATOM 692 C CA . SER A 1 89 ? -5.000 11.664 21.797 1.00 48.66 89 SER A CA 1
ATOM 693 C C . SER A 1 89 ? -4.504 12.407 20.539 1.00 48.66 89 SER A C 1
ATOM 695 O O . SER A 1 89 ? -5.106 12.383 19.474 1.00 48.66 89 SER A O 1
ATOM 697 N N . GLU A 1 90 ? -3.344 13.049 20.726 1.00 51.62 90 GLU A N 1
ATOM 698 C CA . GLU A 1 90 ? -2.278 13.437 19.783 1.00 51.62 90 GLU A CA 1
ATOM 699 C C . GLU A 1 90 ? -2.619 13.651 18.291 1.00 51.62 90 GLU A C 1
ATOM 701 O O . GLU A 1 90 ? -2.669 12.710 17.503 1.00 51.62 90 GLU A O 1
ATOM 706 N N . ASN A 1 91 ? -2.707 14.933 17.898 1.00 53.31 91 ASN A N 1
ATOM 707 C CA . ASN A 1 91 ? -2.290 15.538 16.612 1.00 53.31 91 ASN A CA 1
ATOM 708 C C . ASN A 1 91 ? -2.689 14.893 15.267 1.00 53.31 91 ASN A C 1
ATOM 710 O O . ASN A 1 91 ? -2.247 15.361 14.218 1.00 53.31 91 ASN A O 1
ATOM 714 N N . SER A 1 92 ? -3.539 13.873 15.243 1.00 61.03 92 SER A N 1
ATOM 715 C CA . SER A 1 92 ? -3.859 13.136 14.021 1.00 61.03 92 SER A CA 1
ATOM 716 C C . SER A 1 92 ? -5.023 13.799 13.290 1.00 61.03 92 SER A C 1
ATOM 718 O O . SER A 1 92 ? -6.155 13.320 13.335 1.00 61.03 92 SER A O 1
ATOM 720 N N . GLN A 1 93 ? -4.767 14.941 12.645 1.00 75.88 93 GLN A N 1
ATOM 721 C CA . GLN A 1 93 ? -5.769 15.541 11.766 1.00 75.88 93 GLN A CA 1
ATOM 722 C C . GLN A 1 93 ? -6.035 14.629 10.558 1.00 75.88 93 GLN A C 1
ATOM 724 O O . GLN A 1 93 ? -5.080 14.074 10.006 1.00 75.88 93 GLN A O 1
ATOM 729 N N . PRO A 1 94 ? -7.306 14.474 10.139 1.00 83.38 94 PRO A N 1
ATOM 730 C CA . PRO A 1 94 ? -7.629 13.708 8.946 1.00 83.38 94 PRO A CA 1
ATOM 731 C C . PRO A 1 94 ? -6.938 14.322 7.727 1.00 83.38 94 PRO A C 1
ATOM 733 O O . PRO A 1 94 ? -6.949 15.544 7.548 1.00 83.38 94 PRO A O 1
ATOM 736 N N . SER A 1 95 ? -6.345 13.479 6.881 1.00 87.62 95 SER A N 1
ATOM 737 C CA . SER A 1 95 ? -5.738 13.942 5.635 1.00 87.62 95 SER A CA 1
ATOM 738 C C . SER A 1 95 ? -6.792 14.520 4.684 1.00 87.62 95 SER A C 1
ATOM 740 O O . SER A 1 95 ? -7.964 14.123 4.662 1.00 87.62 95 SER A O 1
ATOM 742 N N . THR A 1 96 ? -6.378 15.506 3.888 1.00 92.06 96 THR A N 1
ATOM 743 C CA . THR A 1 96 ? -7.255 16.113 2.880 1.00 92.06 96 THR A CA 1
ATOM 744 C C . THR A 1 96 ? -7.281 15.269 1.607 1.00 92.06 96 THR A C 1
ATOM 746 O O . THR A 1 96 ? -6.283 14.656 1.232 1.00 92.06 96 THR A O 1
ATOM 749 N N . VAL A 1 97 ? -8.403 15.303 0.879 1.00 93.69 97 VAL A N 1
ATOM 750 C CA . VAL A 1 97 ? -8.558 14.598 -0.411 1.00 93.69 97 VAL A CA 1
ATOM 751 C C . VAL A 1 97 ? -7.468 15.003 -1.412 1.00 93.69 97 VAL A C 1
ATOM 753 O O . VAL A 1 97 ? -6.997 14.170 -2.180 1.00 93.69 97 VAL A O 1
ATOM 756 N N . LEU A 1 98 ? -7.046 16.272 -1.391 1.00 94.94 98 LEU A N 1
ATOM 757 C CA . LEU A 1 98 ? -5.992 16.778 -2.269 1.00 94.94 98 LEU A CA 1
ATOM 758 C C . LEU A 1 98 ? -4.625 16.162 -1.934 1.00 94.94 98 LEU A C 1
ATOM 760 O O . LEU A 1 98 ? -3.910 15.743 -2.841 1.00 94.94 98 LEU A O 1
ATOM 764 N N . GLN A 1 99 ? -4.281 16.075 -0.646 1.00 93.31 99 GLN A N 1
ATOM 765 C CA . GLN A 1 99 ? -3.042 15.440 -0.192 1.00 93.31 99 GLN A CA 1
ATOM 766 C C . GLN A 1 99 ? -3.031 13.945 -0.533 1.00 93.31 99 GLN A C 1
ATOM 768 O O . GLN A 1 99 ? -2.049 13.458 -1.095 1.00 93.31 99 GLN A O 1
ATOM 773 N N . ASP A 1 100 ? -4.134 13.240 -0.260 1.00 95.00 100 ASP A N 1
ATOM 774 C CA . ASP A 1 100 ? -4.286 11.826 -0.618 1.00 95.00 100 ASP A CA 1
ATOM 775 C C . ASP A 1 100 ? -4.131 11.631 -2.134 1.00 95.00 100 ASP A C 1
ATOM 777 O O . ASP A 1 100 ? -3.412 10.742 -2.594 1.00 95.00 100 ASP A O 1
ATOM 781 N N . GLY A 1 101 ? -4.775 12.500 -2.921 1.00 96.38 101 GLY A N 1
ATOM 782 C CA . GLY A 1 101 ? -4.730 12.480 -4.380 1.00 96.38 101 GLY A CA 1
ATOM 783 C C . GLY A 1 101 ? -3.320 12.690 -4.919 1.00 96.38 101 GLY A C 1
ATOM 784 O O . GLY A 1 101 ? -2.891 11.952 -5.804 1.00 96.38 101 GLY A O 1
ATOM 785 N N . PHE A 1 102 ? -2.567 13.633 -4.346 1.00 97.19 102 PHE A N 1
ATOM 786 C CA . PHE A 1 102 ? -1.172 13.860 -4.713 1.00 97.19 102 PHE A CA 1
ATOM 787 C C . PHE A 1 102 ? -0.298 12.634 -4.421 1.00 97.19 102 PHE A C 1
ATOM 789 O O . PHE A 1 102 ? 0.468 12.209 -5.287 1.00 97.19 102 PHE A O 1
ATOM 796 N N . MET A 1 103 ? -0.442 12.016 -3.243 1.00 96.44 103 MET A N 1
ATOM 797 C CA . MET A 1 103 ? 0.314 10.807 -2.895 1.00 96.44 103 MET A CA 1
ATOM 798 C C . MET A 1 103 ? -0.007 9.635 -3.826 1.00 96.44 103 MET A C 1
ATOM 800 O O . MET A 1 103 ? 0.897 8.919 -4.257 1.00 96.44 103 MET A O 1
ATOM 804 N N . VAL A 1 104 ? -1.281 9.451 -4.176 1.00 97.81 104 VAL A N 1
ATOM 805 C CA . VAL A 1 104 ? -1.718 8.395 -5.100 1.00 97.81 104 VAL A CA 1
ATOM 806 C C . VAL A 1 104 ? -1.226 8.651 -6.520 1.00 97.81 104 VAL A C 1
ATOM 808 O O . VAL A 1 104 ? -0.750 7.718 -7.168 1.00 97.81 104 VAL A O 1
ATOM 811 N N . ALA A 1 105 ? -1.261 9.898 -6.990 1.00 98.19 105 ALA A N 1
ATOM 812 C CA . ALA A 1 105 ? -0.709 10.273 -8.287 1.00 98.19 105 ALA A CA 1
ATOM 813 C C . ALA A 1 105 ? 0.810 10.043 -8.342 1.00 98.19 105 ALA A C 1
ATOM 815 O O . ALA A 1 105 ? 1.303 9.431 -9.289 1.00 98.19 105 ALA A O 1
ATOM 816 N N . ALA A 1 106 ? 1.546 10.453 -7.304 1.00 98.31 106 ALA A N 1
ATOM 817 C CA . ALA A 1 106 ? 2.984 10.220 -7.196 1.00 98.31 106 ALA A CA 1
ATOM 818 C C . ALA A 1 106 ? 3.319 8.718 -7.158 1.00 98.31 106 ALA A C 1
ATOM 820 O O . ALA A 1 106 ? 4.241 8.272 -7.843 1.00 98.31 106 ALA A O 1
ATOM 821 N N . CYS A 1 107 ? 2.537 7.923 -6.422 1.00 98.06 107 CYS A N 1
ATOM 822 C CA . CYS A 1 107 ? 2.648 6.464 -6.388 1.00 98.06 107 CYS A CA 1
ATOM 823 C C . CYS A 1 107 ? 2.415 5.848 -7.777 1.00 98.06 107 CYS A C 1
ATOM 825 O O . CYS A 1 107 ? 3.214 5.038 -8.242 1.00 98.06 107 CYS A O 1
ATOM 827 N N . GLY A 1 108 ? 1.365 6.277 -8.484 1.00 97.94 108 GLY A N 1
ATOM 828 C CA . GLY A 1 108 ? 1.069 5.806 -9.837 1.00 97.94 108 GLY A CA 1
ATOM 829 C C . GLY A 1 108 ? 2.143 6.174 -10.848 1.00 97.94 108 GLY A C 1
ATOM 830 O O . GLY A 1 108 ? 2.537 5.326 -11.648 1.00 97.94 108 GLY A O 1
ATOM 831 N N . LEU A 1 109 ? 2.661 7.400 -10.783 1.00 98.44 109 LEU A N 1
ATOM 832 C CA . LEU A 1 109 ? 3.717 7.868 -11.673 1.00 98.44 109 LEU A CA 1
ATOM 833 C C . LEU A 1 109 ? 5.024 7.104 -11.445 1.00 98.44 109 LEU A C 1
ATOM 835 O O . LEU A 1 109 ? 5.617 6.620 -12.403 1.00 98.44 109 LEU A O 1
ATOM 839 N N . THR A 1 110 ? 5.455 6.959 -10.191 1.00 98.31 110 THR A N 1
ATOM 840 C CA . THR A 1 110 ? 6.700 6.251 -9.843 1.00 98.31 110 THR A CA 1
ATOM 841 C C . THR A 1 110 ? 6.631 4.763 -10.179 1.00 98.31 110 THR A C 1
ATOM 843 O O . THR A 1 110 ? 7.568 4.227 -10.771 1.00 98.31 110 THR A O 1
ATOM 846 N N . TYR A 1 111 ? 5.500 4.110 -9.904 1.00 98.31 111 TYR A N 1
ATOM 847 C CA . TYR A 1 111 ? 5.281 2.714 -10.279 1.00 98.31 111 TYR A CA 1
ATOM 848 C C . TYR A 1 111 ? 5.239 2.522 -11.803 1.00 98.31 111 TYR A C 1
ATOM 850 O O . TYR A 1 111 ? 5.920 1.652 -12.344 1.00 98.31 111 TYR A O 1
ATOM 858 N N . SER A 1 112 ? 4.495 3.370 -12.521 1.00 97.94 112 SER A N 1
ATOM 859 C CA . SER A 1 112 ? 4.413 3.291 -13.986 1.00 97.94 112 SER A CA 1
ATOM 860 C C . SER A 1 112 ? 5.765 3.578 -14.638 1.00 97.94 112 SER A C 1
ATOM 862 O O . SER A 1 112 ? 6.148 2.882 -15.572 1.00 97.94 112 SER A O 1
ATOM 864 N N . ALA A 1 113 ? 6.522 4.553 -14.124 1.00 98.06 113 ALA A N 1
ATOM 865 C CA . ALA A 1 113 ? 7.872 4.848 -14.590 1.00 98.06 113 ALA A CA 1
ATOM 866 C C . ALA A 1 113 ? 8.805 3.645 -14.405 1.00 98.06 113 ALA A C 1
ATOM 868 O O . ALA A 1 113 ? 9.530 3.301 -15.334 1.00 98.06 113 ALA A O 1
ATOM 869 N N . TRP A 1 114 ? 8.751 2.956 -13.260 1.00 98.25 114 TRP A N 1
ATOM 870 C CA . TRP A 1 114 ? 9.532 1.736 -13.046 1.00 98.25 114 TRP A CA 1
ATOM 871 C C . TRP A 1 114 ? 9.256 0.679 -14.126 1.00 98.25 114 TRP A C 1
ATOM 873 O O . TRP A 1 114 ? 10.200 0.180 -14.741 1.00 98.25 114 TRP A O 1
ATOM 883 N N . ILE A 1 115 ? 7.982 0.384 -14.401 1.00 97.69 115 ILE A N 1
ATOM 884 C CA . ILE A 1 115 ? 7.586 -0.622 -15.397 1.00 97.69 115 ILE A CA 1
ATOM 885 C C . ILE A 1 115 ? 7.965 -0.182 -16.817 1.00 97.69 115 ILE A C 1
ATOM 887 O O . ILE A 1 115 ? 8.643 -0.917 -17.537 1.00 97.69 115 ILE A O 1
ATOM 891 N N . LEU A 1 116 ? 7.568 1.025 -17.223 1.00 97.50 116 LEU A N 1
ATOM 892 C CA . LEU A 1 116 ? 7.768 1.519 -18.587 1.00 97.50 116 LEU A CA 1
ATOM 893 C C . LEU A 1 116 ? 9.253 1.664 -18.934 1.00 97.50 116 LEU A C 1
ATOM 895 O O . LEU A 1 116 ? 9.671 1.249 -20.012 1.00 97.50 116 LEU A O 1
ATOM 899 N N . LEU A 1 117 ? 10.073 2.191 -18.020 1.00 97.06 117 LEU A N 1
ATOM 900 C CA . LEU A 1 117 ? 11.508 2.358 -18.260 1.00 97.06 117 LEU A CA 1
ATOM 901 C C . LEU A 1 117 ? 12.244 1.011 -18.357 1.00 97.06 117 LEU A C 1
ATOM 903 O O . LEU A 1 117 ? 13.159 0.878 -19.175 1.00 97.06 117 LEU A O 1
ATOM 907 N N . HIS A 1 118 ? 11.827 -0.010 -17.596 1.00 96.81 118 HIS A N 1
ATOM 908 C CA . HIS A 1 118 ? 12.344 -1.373 -17.770 1.00 96.81 118 HIS A CA 1
ATOM 909 C C . HIS A 1 118 ? 11.960 -1.948 -19.136 1.00 96.81 118 HIS A C 1
ATOM 911 O O . HIS A 1 118 ? 12.826 -2.491 -19.820 1.00 96.81 118 HIS A O 1
ATOM 917 N N . ILE A 1 119 ? 10.704 -1.780 -19.569 1.00 96.69 119 ILE A N 1
ATOM 918 C CA . ILE A 1 119 ? 10.244 -2.239 -20.890 1.00 96.69 119 ILE A CA 1
ATOM 919 C C . ILE A 1 119 ? 11.068 -1.588 -22.008 1.00 96.69 119 ILE A C 1
ATOM 921 O O . ILE A 1 119 ? 11.570 -2.297 -22.876 1.00 96.69 119 ILE A O 1
ATOM 925 N N . LEU A 1 120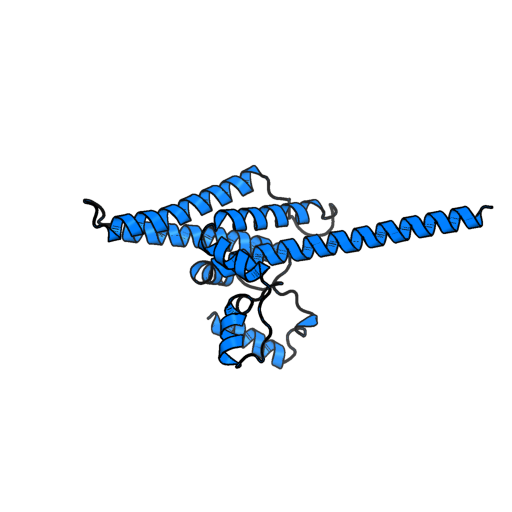 ? 11.272 -0.266 -21.966 1.00 95.62 120 LEU A N 1
ATOM 926 C CA . LEU A 1 120 ? 12.076 0.460 -22.962 1.00 95.62 120 LEU A CA 1
ATOM 927 C C . LEU A 1 120 ? 13.535 -0.011 -22.992 1.00 95.62 120 LEU A C 1
ATOM 929 O O . LEU A 1 120 ? 14.119 -0.160 -24.066 1.00 95.62 120 LEU A O 1
ATOM 933 N N . THR A 1 121 ? 14.112 -0.285 -21.818 1.00 94.56 121 THR A N 1
ATOM 934 C CA . THR A 1 121 ? 15.482 -0.801 -21.712 1.00 94.56 121 THR A CA 1
ATOM 935 C C . THR A 1 121 ? 15.594 -2.209 -22.305 1.00 94.56 121 THR A C 1
ATOM 937 O O . THR A 1 121 ? 16.515 -2.486 -23.071 1.00 94.56 121 THR A O 1
ATOM 940 N N . VAL A 1 122 ? 14.642 -3.098 -22.004 1.00 94.94 122 VAL A N 1
ATOM 941 C CA . VAL A 1 122 ? 14.606 -4.476 -22.527 1.00 94.94 122 VAL A CA 1
ATOM 942 C C . VAL A 1 122 ? 14.341 -4.498 -24.035 1.00 94.94 122 VAL A C 1
ATOM 944 O O . VAL A 1 122 ? 14.935 -5.306 -24.748 1.00 94.94 122 VAL A O 1
ATOM 947 N N . ALA A 1 123 ? 13.515 -3.578 -24.538 1.00 95.62 123 ALA A N 1
ATOM 948 C CA . ALA A 1 123 ? 13.233 -3.411 -25.962 1.00 95.62 123 ALA A CA 1
ATOM 949 C C . ALA A 1 123 ? 14.411 -2.825 -26.766 1.00 95.62 123 ALA A C 1
ATOM 951 O O . ALA A 1 123 ? 14.317 -2.730 -27.987 1.00 95.62 123 ALA A O 1
ATOM 952 N N . LYS A 1 124 ? 15.521 -2.457 -26.105 1.00 93.12 124 LYS A N 1
ATOM 953 C CA . LYS A 1 124 ? 16.739 -1.901 -26.720 1.00 93.12 124 LYS A CA 1
ATOM 9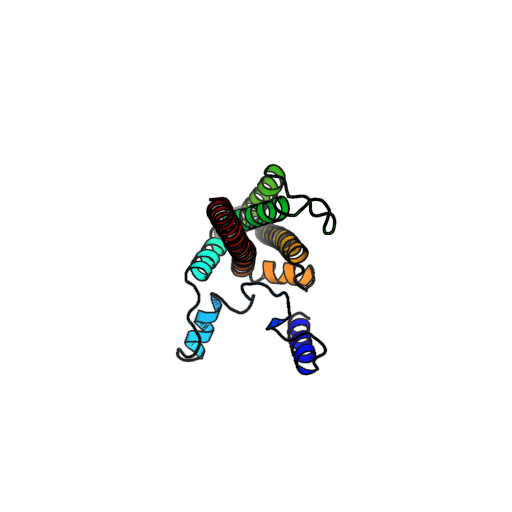54 C C . LYS A 1 124 ? 16.478 -0.661 -27.583 1.00 93.12 124 LYS A C 1
ATOM 956 O O . LYS A 1 124 ? 17.085 -0.502 -28.639 1.00 93.12 124 LYS A O 1
ATOM 961 N N . VAL A 1 125 ? 15.585 0.218 -27.126 1.00 92.62 125 VAL A N 1
ATOM 962 C CA . VAL A 1 125 ? 15.345 1.511 -27.782 1.00 92.62 125 VAL A CA 1
ATOM 963 C C . VAL A 1 125 ? 16.649 2.318 -27.810 1.00 92.62 125 VAL A C 1
ATOM 965 O O . VAL A 1 125 ? 17.391 2.353 -26.823 1.00 92.62 125 VAL A O 1
ATOM 968 N N . GLU A 1 126 ? 16.950 2.952 -28.942 1.00 91.50 126 GLU A N 1
ATOM 969 C CA . GLU A 1 126 ? 18.139 3.795 -29.087 1.00 91.50 126 GLU A CA 1
ATOM 970 C C . GLU A 1 126 ? 18.157 4.898 -28.013 1.00 91.50 126 GLU A C 1
ATOM 972 O O . GLU A 1 126 ? 17.141 5.531 -27.730 1.00 91.50 126 GLU A O 1
ATOM 977 N N . GLY A 1 127 ? 19.307 5.104 -27.365 1.00 85.56 127 GLY A N 1
ATOM 978 C CA . GLY A 1 127 ? 19.443 6.075 -26.271 1.00 85.56 127 GLY A CA 1
ATOM 979 C C . GLY A 1 127 ? 18.967 5.594 -24.892 1.00 85.56 127 GLY A C 1
ATOM 980 O O . GLY A 1 127 ? 19.025 6.360 -23.936 1.00 85.56 127 GLY A O 1
ATOM 981 N N . ALA A 1 128 ? 18.564 4.327 -24.733 1.00 87.62 128 ALA A N 1
ATOM 982 C CA . ALA A 1 128 ? 18.132 3.779 -23.439 1.00 87.62 128 ALA A CA 1
ATOM 983 C C . ALA A 1 128 ? 19.270 3.530 -22.417 1.00 87.62 128 ALA A C 1
ATOM 985 O O . ALA A 1 128 ? 19.028 3.008 -21.323 1.00 87.62 128 ALA A O 1
ATOM 986 N N . SER A 1 129 ? 20.518 3.895 -22.731 1.00 82.81 129 SER A N 1
ATOM 987 C CA . SER A 1 129 ? 21.654 3.761 -21.815 1.00 82.81 129 SER A CA 1
ATOM 988 C C . SER A 1 129 ? 21.471 4.678 -20.599 1.00 82.81 129 SER A C 1
ATOM 990 O O . SER A 1 129 ? 21.603 5.893 -20.704 1.00 82.81 129 SER A O 1
ATOM 992 N N . GLY A 1 130 ? 21.152 4.094 -19.443 1.00 89.56 130 GLY A N 1
ATOM 993 C CA . GLY A 1 130 ? 20.917 4.810 -18.182 1.00 89.56 130 GLY A CA 1
ATOM 994 C C . GLY A 1 130 ? 19.477 4.730 -17.667 1.00 89.56 130 GLY A C 1
ATOM 995 O O . GLY A 1 130 ? 19.260 4.893 -16.465 1.00 89.56 130 GLY A O 1
ATOM 996 N N . LEU A 1 131 ? 18.505 4.373 -18.520 1.00 95.25 131 LEU A N 1
ATOM 997 C CA . LEU A 1 131 ? 17.101 4.231 -18.105 1.00 95.25 131 LEU A CA 1
ATOM 998 C C . LEU A 1 131 ? 16.910 3.139 -17.045 1.00 95.25 131 LEU A C 1
ATOM 1000 O O . LEU A 1 131 ? 16.045 3.279 -16.185 1.00 95.25 131 LEU A O 1
ATOM 1004 N N . TRP A 1 132 ? 17.762 2.109 -17.042 1.00 95.31 132 TRP A N 1
ATOM 1005 C CA . TRP A 1 132 ? 17.767 1.059 -16.019 1.00 95.31 132 TRP A CA 1
ATOM 1006 C C . TRP A 1 132 ? 17.922 1.619 -14.600 1.00 95.31 132 TRP A C 1
ATOM 1008 O O . TRP A 1 132 ? 17.148 1.286 -13.707 1.00 95.31 132 TRP A O 1
ATOM 1018 N N . GLY A 1 133 ? 18.903 2.504 -14.390 1.00 96.12 133 GLY A N 1
ATOM 1019 C CA . GLY A 1 133 ? 19.147 3.113 -13.082 1.00 96.12 133 GLY A CA 1
ATOM 1020 C C . GLY A 1 133 ? 17.970 3.977 -12.637 1.00 96.12 133 GLY A C 1
ATOM 1021 O O . GLY A 1 133 ? 17.489 3.828 -11.517 1.00 96.12 133 GLY A O 1
ATOM 1022 N N . ILE A 1 134 ? 17.449 4.803 -13.550 1.00 97.00 134 ILE A N 1
ATOM 1023 C CA . ILE A 1 134 ? 16.286 5.667 -13.299 1.00 97.00 134 ILE A CA 1
ATOM 1024 C C . ILE A 1 134 ? 15.053 4.830 -12.942 1.00 97.00 134 ILE A C 1
ATOM 1026 O O . ILE A 1 134 ? 14.306 5.191 -12.035 1.00 97.00 134 ILE A O 1
ATOM 1030 N N . ALA A 1 135 ? 14.857 3.687 -13.602 1.00 97.44 135 ALA A N 1
ATOM 1031 C CA . ALA A 1 135 ? 13.751 2.790 -13.311 1.00 97.44 135 ALA A CA 1
ATOM 1032 C C . ALA A 1 135 ? 13.820 2.242 -11.875 1.00 97.44 135 ALA A C 1
ATOM 1034 O O . ALA A 1 135 ? 12.814 2.244 -11.167 1.00 97.44 135 ALA A O 1
ATOM 1035 N N . TRP A 1 136 ? 15.003 1.830 -11.410 1.00 97.81 136 TRP A N 1
ATOM 1036 C CA . TRP A 1 136 ? 15.201 1.415 -10.016 1.00 97.81 136 TRP A CA 1
ATOM 1037 C C . TRP A 1 136 ? 15.035 2.571 -9.028 1.00 97.81 136 TRP A C 1
ATOM 1039 O O . TRP A 1 136 ? 14.437 2.382 -7.971 1.00 97.81 136 TRP A O 1
ATOM 1049 N N . THR A 1 137 ? 15.490 3.781 -9.366 1.00 98.06 137 THR A N 1
ATOM 1050 C CA . THR A 1 137 ? 15.226 4.977 -8.548 1.00 98.06 137 THR A CA 1
ATOM 1051 C C . THR A 1 137 ? 13.725 5.241 -8.420 1.00 98.06 137 THR A C 1
ATOM 1053 O O . THR A 1 137 ? 13.245 5.502 -7.317 1.00 98.06 137 THR A O 1
ATOM 1056 N N . ALA A 1 138 ? 12.967 5.116 -9.514 1.00 98.12 138 ALA A N 1
ATOM 1057 C CA . ALA A 1 138 ? 11.512 5.251 -9.502 1.00 98.12 138 ALA A CA 1
ATOM 1058 C C . ALA A 1 138 ? 10.852 4.190 -8.606 1.00 98.12 138 ALA A C 1
ATOM 1060 O O . ALA A 1 138 ? 9.966 4.524 -7.820 1.00 98.12 138 ALA A O 1
ATOM 1061 N N . PHE A 1 139 ? 11.335 2.945 -8.642 1.00 98.31 139 PHE A N 1
ATOM 1062 C CA . PHE A 1 139 ? 10.862 1.881 -7.754 1.00 98.31 139 PHE A CA 1
ATOM 1063 C C . PHE A 1 139 ? 11.145 2.161 -6.272 1.00 98.31 139 PHE A C 1
ATOM 1065 O O . PHE A 1 139 ? 10.267 1.979 -5.431 1.00 98.31 139 PHE A O 1
ATOM 1072 N N . VAL A 1 140 ? 12.341 2.655 -5.934 1.00 98.25 140 VAL A N 1
ATOM 1073 C CA . VAL A 1 140 ? 12.662 3.054 -4.553 1.00 98.25 140 VAL A CA 1
ATOM 1074 C C . VAL A 1 140 ? 11.768 4.213 -4.106 1.00 98.25 140 VAL A C 1
ATOM 1076 O O . VAL A 1 140 ? 11.244 4.178 -2.996 1.00 98.25 140 VAL A O 1
ATOM 1079 N N . GLY A 1 141 ? 11.529 5.203 -4.973 1.00 98.06 141 GLY A N 1
ATOM 1080 C CA . GLY A 1 141 ? 10.587 6.294 -4.703 1.00 98.06 141 GLY A CA 1
ATOM 1081 C C . GLY A 1 141 ? 9.167 5.788 -4.429 1.00 98.06 141 GLY A C 1
ATOM 1082 O O . GLY A 1 141 ? 8.544 6.192 -3.448 1.00 98.06 141 GLY A O 1
ATOM 1083 N N . PHE A 1 142 ? 8.687 4.841 -5.238 1.00 98.44 142 PHE A N 1
ATOM 1084 C CA . PHE A 1 142 ? 7.425 4.137 -5.007 1.00 98.44 142 PHE A CA 1
ATOM 1085 C C . PHE A 1 142 ? 7.401 3.435 -3.636 1.00 98.44 142 PHE A C 1
ATOM 1087 O O . PHE A 1 142 ? 6.463 3.630 -2.860 1.00 98.44 142 PHE A O 1
ATOM 1094 N N . ALA A 1 143 ? 8.442 2.668 -3.298 1.00 98.19 143 ALA A N 1
ATOM 1095 C CA . ALA A 1 143 ? 8.523 1.948 -2.029 1.00 98.19 143 ALA A CA 1
ATOM 1096 C C . ALA A 1 143 ? 8.523 2.897 -0.820 1.00 98.19 143 ALA A C 1
ATOM 1098 O O . ALA A 1 143 ? 7.848 2.620 0.171 1.00 98.19 143 ALA A O 1
ATOM 1099 N N . VAL A 1 144 ? 9.212 4.041 -0.912 1.00 98.38 144 VAL A N 1
ATOM 1100 C CA . VAL A 1 144 ? 9.194 5.084 0.126 1.00 98.38 144 VAL A CA 1
ATOM 1101 C C . VAL A 1 144 ? 7.781 5.630 0.329 1.00 98.38 144 VAL A C 1
ATOM 1103 O O . VAL A 1 144 ? 7.338 5.710 1.471 1.00 98.38 144 VAL A O 1
ATOM 1106 N N . LEU A 1 145 ? 7.041 5.938 -0.743 1.00 98.06 145 LEU A N 1
ATOM 1107 C CA . LEU A 1 145 ? 5.658 6.426 -0.638 1.00 98.06 145 LEU A CA 1
ATOM 1108 C C . LEU A 1 145 ? 4.744 5.413 0.063 1.00 98.06 145 LEU A C 1
ATOM 1110 O O . LEU A 1 145 ? 4.000 5.776 0.976 1.00 98.06 145 LEU A O 1
ATOM 1114 N N . VAL A 1 146 ? 4.819 4.137 -0.327 1.00 98.19 146 VAL A N 1
ATOM 1115 C CA . VAL A 1 146 ? 4.041 3.060 0.305 1.00 98.19 146 VAL A CA 1
ATOM 1116 C C . VAL A 1 146 ? 4.432 2.899 1.777 1.00 98.19 146 VAL A C 1
ATOM 1118 O O . VAL A 1 146 ? 3.555 2.793 2.636 1.00 98.19 146 VAL A O 1
ATOM 1121 N N . ALA A 1 147 ? 5.728 2.934 2.090 1.00 97.81 147 ALA A N 1
ATOM 1122 C CA . ALA A 1 147 ? 6.234 2.845 3.455 1.00 97.81 147 ALA A CA 1
ATOM 1123 C C . ALA A 1 147 ? 5.795 4.028 4.328 1.00 97.81 147 ALA A C 1
ATOM 1125 O O . ALA A 1 147 ? 5.445 3.826 5.488 1.00 97.81 147 ALA A O 1
ATOM 1126 N N . SER A 1 148 ? 5.748 5.248 3.784 1.00 96.62 148 SER A N 1
ATOM 1127 C CA . SER A 1 148 ? 5.248 6.425 4.502 1.00 96.62 148 SER A CA 1
ATOM 1128 C C . SER A 1 148 ? 3.778 6.271 4.887 1.00 96.62 148 SER A C 1
ATOM 1130 O O . SER A 1 148 ? 3.426 6.488 6.044 1.00 96.62 148 SER A O 1
ATOM 1132 N N . VAL A 1 149 ? 2.919 5.833 3.959 1.00 96.25 149 VAL A N 1
ATOM 1133 C CA . VAL A 1 149 ? 1.498 5.590 4.274 1.00 96.25 149 VAL A CA 1
ATOM 1134 C C . VAL A 1 149 ? 1.354 4.457 5.285 1.00 96.25 149 VAL A C 1
ATOM 1136 O O . VAL A 1 149 ? 0.591 4.576 6.243 1.00 96.25 149 VAL A O 1
ATOM 1139 N N . ARG A 1 150 ? 2.135 3.385 5.130 1.00 95.88 150 ARG A N 1
ATOM 1140 C CA . ARG A 1 150 ? 2.174 2.278 6.088 1.00 95.88 150 ARG A CA 1
ATOM 1141 C C . ARG A 1 150 ? 2.544 2.749 7.488 1.00 95.88 150 ARG A C 1
ATOM 1143 O O . ARG A 1 150 ? 1.892 2.345 8.448 1.00 95.88 150 ARG A O 1
ATOM 1150 N N . HIS A 1 151 ? 3.539 3.620 7.596 1.00 94.81 151 HIS A N 1
ATOM 1151 C CA . HIS A 1 151 ? 3.943 4.217 8.857 1.00 94.81 151 HIS A CA 1
ATOM 1152 C C . HIS A 1 151 ? 2.798 5.017 9.494 1.00 94.81 151 HIS A C 1
ATOM 1154 O O . HIS A 1 151 ? 2.516 4.834 10.677 1.00 94.81 151 HIS A O 1
ATOM 1160 N N . CYS A 1 152 ? 2.077 5.833 8.715 1.00 92.75 152 CYS A N 1
ATOM 1161 C CA . CYS A 1 152 ? 0.908 6.576 9.198 1.00 92.75 152 CYS A CA 1
ATOM 1162 C C . CYS A 1 152 ? -0.207 5.652 9.703 1.00 92.75 152 CYS A C 1
ATOM 1164 O O . CYS A 1 152 ? -0.759 5.889 10.778 1.00 92.75 152 CYS A O 1
ATOM 1166 N N . VAL A 1 153 ? -0.514 4.580 8.964 1.00 93.81 153 VAL A N 1
ATOM 1167 C CA . VAL A 1 153 ? -1.491 3.569 9.396 1.00 93.81 153 VAL A CA 1
ATOM 1168 C C . VAL A 1 153 ? -1.035 2.941 10.716 1.00 93.81 153 VAL A C 1
ATOM 1170 O O . VAL A 1 153 ? -1.793 2.921 11.680 1.00 93.81 153 VAL A O 1
ATOM 1173 N N . ARG A 1 154 ? 0.225 2.507 10.822 1.00 92.56 154 ARG A N 1
ATOM 1174 C CA . ARG A 1 154 ? 0.754 1.931 12.067 1.00 92.56 154 ARG A CA 1
ATOM 1175 C C . ARG A 1 154 ? 0.685 2.882 13.245 1.00 92.56 154 ARG A C 1
ATOM 1177 O O . ARG A 1 154 ? 0.293 2.455 14.323 1.00 92.56 154 ARG A O 1
ATOM 1184 N N . ALA A 1 155 ? 1.066 4.140 13.044 1.00 89.81 155 ALA A N 1
ATOM 1185 C CA . ALA A 1 155 ? 1.011 5.154 14.086 1.00 89.81 155 ALA A CA 1
ATOM 1186 C C . ALA A 1 155 ? -0.429 5.342 14.586 1.00 89.81 155 ALA A C 1
ATOM 1188 O O . ALA A 1 155 ? -0.661 5.337 15.792 1.00 89.81 155 ALA A O 1
ATOM 1189 N N . HIS A 1 156 ? -1.403 5.403 13.671 1.00 88.50 156 HIS A N 1
ATOM 1190 C CA . HIS A 1 156 ? -2.816 5.544 14.025 1.00 88.50 156 HIS A CA 1
ATOM 1191 C C . HIS A 1 156 ? -3.347 4.359 14.839 1.00 88.50 156 HIS A C 1
ATOM 1193 O O . HIS A 1 156 ? -4.039 4.547 15.836 1.00 88.50 156 HIS A O 1
ATOM 1199 N N . PHE A 1 157 ? -2.990 3.138 14.439 1.00 88.12 157 PHE A N 1
ATOM 1200 C CA . PHE A 1 157 ? -3.401 1.916 15.127 1.00 88.12 157 PHE A CA 1
ATOM 1201 C C . PHE A 1 157 ? -2.475 1.518 16.284 1.00 88.12 157 PHE A C 1
ATOM 1203 O O . PHE A 1 157 ? -2.685 0.470 16.875 1.00 88.12 157 PHE A O 1
ATOM 1210 N N . LYS A 1 158 ? -1.455 2.318 16.624 1.00 87.56 158 LYS A N 1
ATOM 1211 C CA . LYS A 1 158 ? -0.446 1.993 17.653 1.00 87.56 158 LYS A CA 1
ATOM 1212 C C . LYS A 1 158 ? 0.244 0.632 17.432 1.00 87.56 158 LYS A C 1
ATOM 1214 O O . LYS A 1 158 ? 0.590 -0.057 18.387 1.00 87.56 158 LYS A O 1
ATOM 1219 N N . ILE A 1 159 ? 0.473 0.262 16.170 1.00 88.00 159 ILE A N 1
ATOM 1220 C CA . ILE A 1 159 ? 1.151 -0.984 15.785 1.00 88.00 159 ILE A CA 1
ATOM 1221 C C . ILE A 1 159 ? 2.674 -0.806 15.883 1.00 88.00 159 ILE A C 1
ATOM 1223 O O . ILE A 1 159 ? 3.272 0.045 15.207 1.00 88.00 159 ILE A O 1
ATOM 1227 N N . GLU A 1 160 ? 3.325 -1.661 16.674 1.00 85.50 160 GLU A N 1
ATOM 1228 C CA . GLU A 1 160 ? 4.771 -1.612 16.907 1.00 85.50 160 GLU A CA 1
ATOM 1229 C C . GLU A 1 160 ? 5.616 -1.888 15.652 1.00 85.50 160 GLU A C 1
ATOM 1231 O O . GLU A 1 160 ? 5.400 -2.846 14.903 1.00 85.50 160 GLU A O 1
ATOM 1236 N N . GLY A 1 161 ? 6.692 -1.118 15.490 1.00 84.06 161 GLY A N 1
ATOM 1237 C CA . GLY A 1 161 ? 7.727 -1.345 14.477 1.00 84.06 161 GLY A CA 1
ATOM 1238 C C . GLY A 1 161 ? 8.522 -0.081 14.156 1.00 84.06 161 GLY A C 1
ATOM 1239 O O . GLY A 1 161 ? 8.300 0.976 14.750 1.00 84.06 161 GLY A O 1
ATOM 1240 N N . SER A 1 162 ? 9.392 -0.142 13.154 1.00 88.69 162 SER A N 1
ATOM 1241 C CA . SER A 1 162 ? 10.189 1.012 12.705 1.00 88.69 162 SER A CA 1
ATOM 1242 C C . SER A 1 162 ? 9.861 1.449 11.276 1.00 88.69 162 SER A C 1
ATOM 1244 O O . SER A 1 162 ? 9.310 0.677 10.496 1.00 88.69 162 SER A O 1
ATOM 1246 N N . GLY A 1 163 ? 10.210 2.686 10.908 1.00 90.06 163 GLY A N 1
ATOM 1247 C CA . GLY A 1 163 ? 10.070 3.148 9.521 1.00 90.06 163 GLY A CA 1
ATOM 1248 C C . GLY A 1 163 ? 10.964 2.371 8.542 1.00 90.06 163 GLY A C 1
ATOM 1249 O O . GLY A 1 163 ? 10.596 2.177 7.388 1.00 90.06 163 GLY A O 1
ATOM 1250 N N . LEU A 1 164 ? 12.107 1.852 9.010 1.00 91.31 164 LEU A N 1
ATOM 1251 C CA . LEU A 1 164 ? 12.970 0.988 8.201 1.00 91.31 164 LEU A CA 1
ATOM 1252 C C . LEU A 1 164 ? 12.307 -0.367 7.916 1.00 91.31 164 LEU A C 1
ATOM 1254 O O . LEU A 1 164 ? 12.409 -0.872 6.802 1.00 91.31 164 LEU A O 1
ATOM 1258 N N . GLU A 1 165 ? 11.603 -0.943 8.895 1.00 90.00 165 GLU A N 1
ATOM 1259 C CA . GLU A 1 165 ? 10.805 -2.159 8.685 1.00 90.00 165 GLU A CA 1
ATOM 1260 C C . GLU A 1 165 ? 9.712 -1.931 7.636 1.00 90.00 165 GLU A C 1
ATOM 1262 O O . GLU A 1 165 ? 9.528 -2.775 6.760 1.00 90.00 165 GLU A O 1
ATOM 1267 N N . ASP A 1 166 ? 9.047 -0.774 7.673 1.00 94.19 166 ASP A N 1
ATOM 1268 C CA . ASP A 1 166 ? 8.039 -0.403 6.677 1.00 94.19 166 ASP A CA 1
ATOM 1269 C C . ASP A 1 166 ? 8.644 -0.238 5.282 1.00 94.19 166 ASP A C 1
ATOM 1271 O O . ASP A 1 166 ? 8.064 -0.717 4.308 1.00 94.19 166 ASP A O 1
ATOM 1275 N N . LEU A 1 167 ? 9.822 0.385 5.183 1.00 95.94 167 LEU A N 1
ATOM 1276 C CA . LEU A 1 167 ? 10.531 0.553 3.917 1.00 95.94 167 LEU A CA 1
ATOM 1277 C C . LEU A 1 167 ? 10.917 -0.790 3.308 1.00 95.94 167 LEU A C 1
ATOM 1279 O O . LEU A 1 167 ? 10.681 -1.011 2.125 1.00 95.94 167 LEU A O 1
ATOM 1283 N N . VAL A 1 168 ? 11.484 -1.702 4.098 1.00 94.69 168 VAL A N 1
ATOM 1284 C CA . VAL A 1 168 ? 11.894 -3.011 3.578 1.00 94.69 168 VAL A CA 1
ATOM 1285 C C . VAL A 1 168 ? 10.679 -3.876 3.233 1.00 94.69 168 VAL A C 1
ATOM 1287 O O . VAL A 1 168 ? 10.684 -4.548 2.202 1.00 94.69 168 VAL A O 1
ATOM 1290 N N . ALA A 1 169 ? 9.612 -3.819 4.037 1.00 93.75 169 ALA A N 1
ATOM 1291 C CA . ALA A 1 169 ? 8.349 -4.478 3.716 1.00 93.75 169 ALA A CA 1
ATOM 1292 C C . ALA A 1 169 ? 7.757 -3.954 2.399 1.00 93.75 169 ALA A C 1
ATOM 1294 O O . ALA A 1 169 ? 7.364 -4.749 1.548 1.00 93.75 169 ALA A O 1
ATOM 1295 N N . ALA A 1 170 ? 7.755 -2.637 2.187 1.00 96.62 170 ALA A N 1
ATOM 1296 C CA . ALA A 1 170 ? 7.314 -2.045 0.932 1.00 96.62 170 ALA A CA 1
ATOM 1297 C C . ALA A 1 170 ? 8.245 -2.405 -0.238 1.00 96.62 170 ALA A C 1
ATOM 1299 O O . ALA A 1 170 ? 7.764 -2.698 -1.322 1.00 96.62 170 ALA A O 1
ATOM 1300 N N . LEU A 1 171 ? 9.564 -2.447 -0.042 1.00 96.06 171 LEU A N 1
ATOM 1301 C CA . LEU A 1 171 ? 10.514 -2.704 -1.128 1.00 96.06 171 LEU A CA 1
ATOM 1302 C C . LEU A 1 171 ? 10.406 -4.130 -1.690 1.00 96.06 171 LEU A C 1
ATOM 1304 O O . LEU A 1 171 ? 10.481 -4.315 -2.900 1.00 96.06 171 LEU A O 1
ATOM 1308 N N . PHE A 1 172 ? 10.222 -5.137 -0.831 1.00 94.50 172 PHE A N 1
ATOM 1309 C CA . PHE A 1 172 ? 10.198 -6.546 -1.259 1.00 94.50 172 PHE A CA 1
ATOM 1310 C C . PHE A 1 172 ? 8.798 -7.159 -1.303 1.00 94.50 172 PHE A C 1
ATOM 1312 O O . PHE A 1 172 ? 8.571 -8.125 -2.026 1.00 94.50 172 PHE A O 1
ATOM 1319 N N . PHE A 1 173 ? 7.853 -6.602 -0.548 1.00 95.00 173 PHE A N 1
ATOM 1320 C CA . PHE A 1 173 ? 6.513 -7.153 -0.369 1.00 95.00 173 PHE A CA 1
ATOM 1321 C C . PHE A 1 173 ? 5.437 -6.065 -0.515 1.00 95.00 173 PHE A C 1
ATOM 1323 O O . PHE A 1 173 ? 4.453 -6.068 0.231 1.00 95.00 173 PHE A O 1
ATOM 1330 N N . TRP A 1 174 ? 5.587 -5.124 -1.461 1.00 96.38 174 TRP A N 1
ATOM 1331 C CA . TRP A 1 174 ? 4.605 -4.043 -1.664 1.00 96.38 174 TRP A CA 1
ATOM 1332 C C . TRP A 1 174 ? 3.161 -4.524 -1.868 1.00 96.38 174 TRP A C 1
ATOM 1334 O O . TRP A 1 174 ? 2.282 -3.893 -1.276 1.00 96.38 174 TRP A O 1
ATOM 1344 N N . PRO A 1 175 ? 2.851 -5.607 -2.623 1.00 95.88 175 PRO A N 1
ATOM 1345 C CA . PRO A 1 175 ? 1.455 -5.970 -2.860 1.00 95.88 175 PRO A CA 1
ATOM 1346 C C . PRO A 1 175 ? 0.792 -6.429 -1.560 1.00 95.88 175 PRO A C 1
ATOM 1348 O O . PRO A 1 175 ? -0.299 -5.978 -1.218 1.00 95.88 175 PRO A O 1
ATOM 1351 N N . GLN A 1 176 ? 1.508 -7.250 -0.784 1.00 94.25 176 GLN A N 1
ATOM 1352 C CA . GLN A 1 176 ? 1.071 -7.706 0.533 1.00 94.25 176 GLN A CA 1
ATOM 1353 C C . GLN A 1 176 ? 0.982 -6.545 1.529 1.00 94.25 176 GLN A C 1
ATOM 1355 O O . GLN A 1 176 ? 0.029 -6.452 2.295 1.00 94.25 176 GLN A O 1
ATOM 1360 N N . THR A 1 177 ? 1.946 -5.626 1.493 1.00 95.19 177 THR A N 1
ATOM 1361 C CA . THR A 1 177 ? 1.960 -4.423 2.331 1.00 95.19 177 THR A CA 1
ATOM 1362 C C . THR A 1 177 ? 0.727 -3.550 2.083 1.00 95.19 177 THR A C 1
ATOM 1364 O O . THR A 1 177 ? 0.111 -3.075 3.037 1.00 95.19 177 THR A O 1
ATOM 1367 N N . LEU A 1 178 ? 0.335 -3.362 0.820 1.00 96.62 178 LEU A N 1
ATOM 1368 C CA . LEU A 1 178 ? -0.865 -2.615 0.439 1.00 96.62 178 LEU A CA 1
ATOM 1369 C C . LEU A 1 178 ? -2.146 -3.332 0.873 1.00 96.62 178 LEU A C 1
ATOM 1371 O O . LEU A 1 178 ? -3.013 -2.703 1.479 1.00 96.62 178 LEU A O 1
ATOM 1375 N N . ALA A 1 179 ? -2.249 -4.639 0.618 1.00 94.50 179 ALA A N 1
ATOM 1376 C CA . ALA A 1 179 ? -3.394 -5.447 1.037 1.00 94.50 179 ALA A CA 1
ATOM 1377 C C . ALA A 1 179 ? -3.585 -5.411 2.564 1.00 94.50 179 ALA A C 1
ATOM 1379 O O . ALA A 1 179 ? -4.689 -5.175 3.050 1.00 94.50 179 ALA A O 1
ATOM 1380 N N . GLN A 1 180 ? -2.494 -5.537 3.322 1.00 93.56 180 GLN A N 1
ATOM 1381 C CA . GLN A 1 180 ? -2.491 -5.455 4.782 1.00 93.56 180 GLN A CA 1
ATOM 1382 C C . GLN A 1 180 ? -2.996 -4.101 5.296 1.00 93.56 180 GLN A C 1
ATOM 1384 O O . GLN A 1 180 ? -3.800 -4.067 6.226 1.00 93.56 180 GLN A O 1
ATOM 1389 N N . MET A 1 181 ? -2.577 -2.985 4.685 1.00 95.69 181 MET A N 1
ATOM 1390 C CA . MET A 1 181 ? -3.083 -1.657 5.055 1.00 95.69 181 MET A CA 1
ATOM 1391 C C . MET A 1 181 ? -4.584 -1.522 4.794 1.00 95.69 181 MET A C 1
ATOM 1393 O O . MET A 1 181 ? -5.309 -1.036 5.659 1.00 95.69 181 MET A O 1
ATOM 1397 N N . VAL A 1 182 ? -5.054 -1.963 3.622 1.00 95.12 182 VAL A N 1
ATOM 1398 C CA . VAL A 1 182 ? -6.477 -1.904 3.251 1.00 95.12 182 VAL A CA 1
ATOM 1399 C C . VAL A 1 182 ? -7.320 -2.758 4.194 1.00 95.12 182 VAL A C 1
ATOM 1401 O O . VAL A 1 182 ? -8.370 -2.307 4.653 1.00 95.12 182 VAL A O 1
ATOM 1404 N N . GLN A 1 183 ? -6.855 -3.960 4.530 1.00 92.56 183 GLN A N 1
ATOM 1405 C CA . GLN A 1 183 ? -7.547 -4.842 5.463 1.00 92.56 183 GLN A CA 1
ATOM 1406 C C . GLN A 1 183 ? -7.622 -4.234 6.867 1.00 92.56 183 GLN A C 1
ATOM 1408 O O . GLN A 1 183 ? -8.700 -4.228 7.456 1.00 92.56 183 GLN A O 1
ATOM 1413 N N . GLN A 1 184 ? -6.523 -3.651 7.359 1.00 92.88 184 GLN A N 1
ATOM 1414 C CA . GLN A 1 184 ? -6.485 -2.980 8.660 1.00 92.88 184 GLN A CA 1
ATOM 1415 C C . GLN A 1 184 ? -7.542 -1.874 8.762 1.00 92.88 184 GLN A C 1
ATOM 1417 O O . GLN A 1 184 ? -8.333 -1.855 9.703 1.00 92.88 184 GLN A O 1
ATOM 1422 N N . VAL A 1 185 ? -7.587 -0.962 7.782 1.00 93.06 185 VAL A N 1
ATOM 1423 C CA . VAL A 1 185 ? -8.546 0.156 7.816 1.00 93.06 185 VAL A CA 1
ATOM 1424 C C . VAL A 1 185 ? -9.990 -0.308 7.604 1.00 93.06 185 VAL A C 1
ATOM 1426 O O . VAL A 1 185 ? -10.911 0.275 8.170 1.00 93.06 185 VAL A O 1
ATOM 1429 N N . SER A 1 186 ? -10.205 -1.371 6.822 1.00 90.12 186 SER A N 1
ATOM 1430 C CA . SER A 1 186 ? -11.549 -1.884 6.519 1.00 90.12 186 SER A CA 1
ATOM 1431 C C . SER A 1 186 ? -12.154 -2.663 7.687 1.00 90.12 186 SER A C 1
ATOM 1433 O O . SER A 1 186 ? -13.351 -2.537 7.958 1.00 90.12 186 SER A O 1
ATOM 1435 N N . GLN A 1 187 ? -11.344 -3.459 8.390 1.00 85.62 187 GLN A N 1
ATOM 1436 C CA . GLN A 1 187 ? -11.798 -4.239 9.540 1.00 85.62 187 GLN A CA 1
ATOM 1437 C C . GLN A 1 187 ? -12.227 -3.321 10.686 1.00 85.62 187 GLN A C 1
ATOM 1439 O O . GLN A 1 187 ? -13.326 -3.481 11.210 1.00 85.62 187 GLN A O 1
ATOM 1444 N N . GLU A 1 188 ? -11.421 -2.306 11.006 1.00 81.44 188 GLU A N 1
ATOM 1445 C CA . GLU A 1 188 ? -11.760 -1.345 12.059 1.00 81.44 188 GLU A CA 1
ATOM 1446 C C . GLU A 1 188 ? -13.024 -0.547 11.729 1.00 81.44 188 GLU A C 1
ATOM 1448 O O . GLU A 1 188 ? -13.898 -0.359 12.574 1.00 81.44 188 GLU A O 1
ATOM 1453 N N . HIS A 1 189 ? -13.153 -0.102 10.477 1.00 75.19 189 HIS A N 1
ATOM 1454 C CA . HIS A 1 189 ? -14.350 0.602 10.033 1.00 75.19 189 HIS A CA 1
ATOM 1455 C C . HIS A 1 189 ? -15.606 -0.265 10.203 1.00 75.19 189 HIS A C 1
ATOM 1457 O O . HIS A 1 189 ? -16.646 0.224 10.638 1.00 75.19 189 HIS A O 1
ATOM 1463 N N . SER A 1 190 ? -15.501 -1.563 9.914 1.00 73.88 190 SER A N 1
ATOM 1464 C CA . SER A 1 190 ? -16.606 -2.510 10.085 1.00 73.88 190 SER A CA 1
ATOM 1465 C C . SER A 1 190 ? -16.962 -2.717 11.560 1.00 73.88 190 SER A C 1
ATOM 1467 O O . SER A 1 190 ? -18.141 -2.706 11.900 1.00 73.88 190 SER A O 1
ATOM 1469 N N . LEU A 1 191 ? -15.964 -2.840 12.445 1.00 75.88 191 LEU A N 1
ATOM 1470 C CA . LEU A 1 191 ? -16.181 -2.988 13.889 1.00 75.88 191 LEU A CA 1
ATOM 1471 C C . LEU A 1 191 ? -16.915 -1.779 14.479 1.00 75.88 191 LEU A C 1
ATOM 1473 O O . LEU A 1 191 ? -17.915 -1.948 15.173 1.00 75.88 191 LEU A O 1
ATOM 1477 N N . LYS A 1 192 ? -16.491 -0.558 14.133 1.00 74.38 192 LYS A N 1
ATOM 1478 C CA . LYS A 1 192 ? -17.142 0.671 14.615 1.00 74.38 192 LYS A CA 1
ATOM 1479 C C . LYS A 1 192 ? -18.602 0.787 14.181 1.00 74.38 192 LYS A C 1
ATOM 1481 O O . LYS A 1 192 ? -19.432 1.248 14.962 1.00 74.38 192 LYS A O 1
ATOM 1486 N N . LEU A 1 193 ? -18.928 0.366 12.957 1.00 74.12 193 LEU A N 1
ATOM 1487 C CA . LEU A 1 193 ? -20.309 0.365 12.468 1.00 74.12 193 LEU A CA 1
ATOM 1488 C C . LEU A 1 193 ? -21.195 -0.603 13.259 1.00 74.12 193 LEU A C 1
ATOM 1490 O O . LEU A 1 193 ? -22.320 -0.243 13.602 1.00 74.12 193 LEU A O 1
ATOM 1494 N N . VAL A 1 194 ? -20.685 -1.798 13.575 1.00 78.56 194 VAL A N 1
ATOM 1495 C CA . VAL A 1 194 ? -21.410 -2.787 14.389 1.00 78.56 194 VAL A CA 1
ATOM 1496 C C . VAL A 1 194 ? -21.667 -2.235 15.789 1.00 78.56 194 VAL A C 1
ATOM 1498 O O . VAL A 1 194 ? -22.817 -2.194 16.220 1.00 78.56 194 VAL A O 1
ATOM 1501 N N . THR A 1 195 ? -20.634 -1.723 16.465 1.00 75.69 195 THR A N 1
ATOM 1502 C CA . THR A 1 195 ? -20.773 -1.173 17.823 1.00 75.69 195 THR A CA 1
ATOM 1503 C C . THR A 1 195 ? -21.738 0.013 17.866 1.00 75.69 195 THR A C 1
ATOM 1505 O O . THR A 1 195 ? -22.588 0.082 18.750 1.00 75.69 195 THR A O 1
ATOM 1508 N N . SER A 1 196 ? -21.677 0.917 16.883 1.00 76.81 196 SER A N 1
ATOM 1509 C CA . SER A 1 196 ? -22.608 2.049 16.810 1.00 76.81 196 SER A CA 1
ATOM 1510 C C . SER A 1 196 ? -24.059 1.601 16.594 1.00 76.81 196 SER A C 1
ATOM 1512 O O . SER A 1 196 ? -24.970 2.168 17.196 1.00 76.81 196 SER A O 1
ATOM 1514 N N . GLY A 1 197 ? -24.286 0.564 15.781 1.00 78.56 197 GLY A N 1
ATOM 1515 C CA . GLY A 1 197 ? -25.615 -0.018 15.585 1.00 78.56 197 GLY A CA 1
ATOM 1516 C C . GLY A 1 197 ? -26.176 -0.661 16.857 1.00 78.56 197 GLY A C 1
ATOM 1517 O O . GLY A 1 197 ? -27.340 -0.446 17.194 1.00 78.56 197 GLY A O 1
ATOM 1518 N N . GLU A 1 198 ? -25.345 -1.393 17.603 1.00 84.19 198 GLU A N 1
ATOM 1519 C CA . GLU A 1 198 ? -25.733 -1.993 18.887 1.00 84.19 198 GLU A CA 1
ATOM 1520 C C . GLU A 1 198 ? -26.086 -0.937 19.944 1.00 84.19 198 GLU A C 1
ATOM 1522 O O . GLU A 1 198 ? -27.048 -1.102 20.697 1.00 84.19 198 GLU A O 1
ATOM 1527 N N . GLU A 1 199 ? -25.341 0.169 20.002 1.00 84.25 199 GLU A N 1
ATOM 1528 C CA . GLU A 1 199 ? -25.647 1.288 20.899 1.00 84.25 199 GLU A CA 1
ATOM 1529 C C . GLU A 1 199 ? -26.976 1.964 20.545 1.00 84.25 199 GLU A C 1
ATOM 1531 O O . GLU A 1 199 ? -27.769 2.265 21.440 1.00 84.25 199 GLU A O 1
ATOM 1536 N N . GLN A 1 200 ? -27.250 2.169 19.254 1.00 82.88 200 GLN A N 1
ATOM 1537 C CA . GLN A 1 200 ? -28.521 2.733 18.794 1.00 82.88 200 GLN A CA 1
ATOM 1538 C C . GLN A 1 200 ? -29.702 1.825 19.150 1.00 82.88 200 GLN A C 1
ATOM 1540 O O . GLN A 1 200 ? -30.713 2.317 19.649 1.00 82.88 200 GLN A O 1
ATOM 1545 N N . LEU A 1 201 ? -29.562 0.508 18.971 1.00 88.31 201 LEU A N 1
ATOM 1546 C CA . LEU A 1 201 ? -30.604 -0.456 19.325 1.00 88.31 201 LEU A CA 1
ATOM 1547 C C . LEU A 1 201 ? -30.929 -0.409 20.827 1.00 88.31 201 LEU A C 1
ATOM 1549 O O . LEU A 1 201 ? -32.090 -0.260 21.203 1.00 88.31 201 LEU A O 1
ATOM 1553 N N . LYS A 1 202 ? -29.900 -0.403 21.685 1.00 89.06 202 LYS A N 1
ATOM 1554 C CA . LYS A 1 202 ? -30.068 -0.280 23.145 1.00 89.06 202 LYS A CA 1
ATOM 1555 C C . LYS A 1 202 ? -30.738 1.032 23.562 1.00 89.06 202 LYS A C 1
ATOM 1557 O O . LYS A 1 202 ? -31.413 1.086 24.591 1.00 89.06 202 LYS A O 1
ATOM 1562 N N . GLN A 1 203 ? -30.538 2.118 22.814 1.00 87.19 203 GLN A N 1
ATOM 1563 C CA . GLN A 1 203 ? -31.219 3.389 23.084 1.00 87.19 203 GLN A CA 1
ATOM 1564 C C . GLN A 1 203 ? -32.704 3.339 22.712 1.00 87.19 203 GLN A C 1
ATOM 1566 O O . GLN A 1 203 ? -33.520 3.909 23.439 1.00 87.19 203 GLN A O 1
ATOM 1571 N N . VAL A 1 204 ? -33.058 2.655 21.620 1.00 89.38 204 VAL A N 1
ATOM 1572 C CA . VAL A 1 204 ? -34.455 2.455 21.209 1.00 89.38 204 VAL A CA 1
ATOM 1573 C C . VAL A 1 204 ? -35.197 1.596 22.232 1.00 89.38 204 VAL A C 1
ATOM 1575 O O . VAL A 1 204 ? -36.216 2.047 22.750 1.00 89.38 204 VAL A O 1
ATOM 1578 N N . GLU A 1 205 ? -34.641 0.446 22.621 1.00 91.94 205 GLU A N 1
ATOM 1579 C CA . GLU A 1 205 ? -35.249 -0.445 23.626 1.00 91.94 205 GLU A CA 1
ATOM 1580 C C . GLU A 1 205 ? -35.479 0.271 24.968 1.00 91.94 205 GLU A C 1
ATOM 1582 O O . GLU A 1 205 ? -36.554 0.193 25.560 1.00 91.94 205 GLU A O 1
ATOM 1587 N N . ASN A 1 206 ? -34.501 1.057 25.433 1.00 90.56 206 ASN A N 1
ATOM 1588 C CA . ASN A 1 206 ? -34.648 1.845 26.661 1.00 90.56 206 ASN A CA 1
ATOM 1589 C C . ASN A 1 206 ? -35.717 2.942 26.557 1.00 90.56 206 ASN A C 1
ATOM 1591 O O . ASN A 1 206 ? -36.288 3.348 27.572 1.00 90.56 206 ASN A O 1
ATOM 1595 N N . LYS A 1 207 ? -35.956 3.479 25.357 1.00 90.50 207 LYS A N 1
ATOM 1596 C CA . LYS A 1 207 ? -36.989 4.491 25.129 1.00 90.50 207 LYS A CA 1
ATOM 1597 C C . LYS A 1 207 ? -38.380 3.858 25.127 1.00 90.50 207 LYS A C 1
ATOM 1599 O O . LYS A 1 207 ? -39.282 4.438 25.726 1.00 90.50 207 LYS A O 1
ATOM 1604 N N . GLU A 1 208 ? -38.532 2.686 24.516 1.00 89.19 208 GLU A N 1
ATOM 1605 C CA . GLU A 1 208 ? -39.778 1.908 24.527 1.00 89.19 208 GLU A CA 1
ATOM 1606 C C . GLU A 1 208 ? -40.142 1.473 25.950 1.00 89.19 208 GLU A C 1
ATOM 1608 O O . GLU A 1 208 ? -41.225 1.802 26.428 1.00 89.19 208 GLU A O 1
ATOM 1613 N N . ALA A 1 209 ? -39.192 0.905 26.699 1.00 88.75 209 ALA A N 1
ATOM 1614 C CA . ALA A 1 209 ? -39.416 0.500 28.089 1.00 88.75 209 ALA A CA 1
ATOM 1615 C C . ALA A 1 209 ? -39.844 1.665 29.006 1.00 88.75 209 ALA A C 1
ATOM 1617 O O . ALA A 1 209 ? -40.648 1.491 29.921 1.00 88.75 209 ALA A O 1
ATOM 1618 N N . LYS A 1 210 ? -39.323 2.879 28.771 1.00 87.50 210 LYS A N 1
ATOM 1619 C CA . LYS A 1 210 ? -39.750 4.086 29.503 1.00 87.50 210 LYS A CA 1
ATOM 1620 C C . LYS A 1 210 ? -41.150 4.554 29.112 1.00 87.50 210 LYS A C 1
ATOM 1622 O O . LYS A 1 210 ? -41.854 5.097 29.960 1.00 87.50 210 LYS A O 1
ATOM 1627 N N . MET A 1 211 ? -41.532 4.386 27.848 1.00 85.75 211 MET A N 1
ATOM 1628 C CA . MET A 1 211 ? -42.864 4.743 27.366 1.00 85.75 211 MET A CA 1
ATOM 1629 C C . MET A 1 211 ? -43.920 3.831 27.995 1.00 85.75 211 MET A C 1
ATOM 1631 O O . MET A 1 211 ? -44.914 4.336 28.511 1.00 85.75 211 MET A O 1
ATOM 1635 N N . ASP A 1 212 ? -43.641 2.529 28.063 1.00 86.94 212 ASP A N 1
ATOM 1636 C CA . ASP A 1 212 ? -44.533 1.542 28.678 1.00 86.94 212 ASP A CA 1
ATOM 1637 C C . ASP A 1 212 ? -44.670 1.732 30.195 1.00 86.94 212 ASP A C 1
ATOM 1639 O O . ASP A 1 212 ? -45.745 1.537 30.746 1.00 86.94 212 ASP A O 1
ATOM 1643 N N . ALA A 1 213 ? -43.614 2.179 30.882 1.00 84.31 213 ALA A N 1
ATOM 1644 C CA . ALA A 1 213 ? -43.656 2.458 32.320 1.00 84.31 213 ALA A CA 1
ATOM 1645 C C . ALA A 1 213 ? -44.432 3.738 32.702 1.00 84.31 213 ALA A C 1
ATOM 1647 O O . ALA A 1 213 ? -44.620 4.002 33.890 1.00 84.31 213 ALA A O 1
ATOM 1648 N N . THR A 1 214 ? -44.827 4.563 31.727 1.00 83.81 214 THR A N 1
ATOM 1649 C CA . THR A 1 214 ? -45.528 5.840 31.969 1.00 83.81 214 THR A CA 1
ATOM 1650 C C . THR A 1 214 ? -47.051 5.727 31.774 1.00 83.81 214 THR A C 1
ATOM 1652 O O . THR A 1 214 ? -47.772 6.678 32.076 1.00 83.81 214 THR A O 1
ATOM 1655 N N . ILE A 1 215 ? -47.541 4.583 31.284 1.00 70.38 215 ILE A N 1
ATOM 1656 C CA . ILE A 1 215 ? -48.965 4.275 31.055 1.00 70.38 215 ILE A CA 1
ATOM 1657 C C . ILE A 1 215 ? -49.507 3.453 32.226 1.00 70.38 215 ILE A C 1
ATOM 1659 O O . ILE A 1 215 ? -50.634 3.764 32.673 1.00 70.38 215 ILE A O 1
#

pLDDT: mean 85.89, std 12.78, range [43.19, 98.44]

Foldseek 3Di:
DVVCVVVVVVVCCVVVVDDHPVPALAQPADLCDAVVVVVVCVVVVNPTDDHDPLSVVLLVCCVPPVLVLLLLLLVLLLVVQVPDDPPPDDDDHRDDPVRSVVLSVLLVVLQVLLVVLVVCVVVVPPPSVPSNVVSVVSLLSNLLSLLVSLVVLCVSSVHDDDSVVSSVCSNPPRSSSSSSSSCRSVVVVVVVVVVVVVVVVVVVVVVVVVVVVVD

Sequence (215 aa):
MLMCSALWRALKIDQQHMPARDQRVDWALPLYGGIFDILEFVLTLGKSGLPQSSTVRDFFLGLLAPPLLLWKALRGLAALQAQQPKGTSENSQPSTVLQDGFMVAACGLTYSAWILLHILTVAKVEGASGLWGIAWTAFVGFAVLVASVRHCVRAHFKIEGSGLEDLVAALFFWPQTLAQMVQQVSQEHSLKLVTSGEEQLKQVENKEAKMDATI